Protein AF-G0QK82-F1 (afdb_monomer_lite)

InterPro domains:
  IPR009030 Growth factor receptor cysteine-rich domain superfamily [SSF57184] (149-282)

Sequence (285 aa):
MFIFKIYVQLYNQALACGIDYDYGSGGGFTQQCGLYNQCIIFISHKSQKPIFGYFFSFKYIIIDDWVIGTDFLSFMINGNISTCLFKNNASTNLCGQQKFNEEYQQADIEYITNNQELEIEITSNYQKTYDNYTRSFGITKLFIYAYECMPQCAGCTNGTSCSSCFKGYYLNIDECLHCILGCEECIDGVSCDLCKSGYFYYDSKCISSCPNGKYADSSARTCYDCNIKCITCSNATDCDTCFENRVHLLVNDYPQYSYDPKVFNQACTMCSTFSAGCVTCSTTE

pLDDT: mean 74.8, std 21.51, range [27.41, 97.56]

Foldseek 3Di:
DDKDKDKDFDDDPPPLADDDDDDDDDADWDFDCDDQRWTKTKHKFFDPAFFFWKKKKWKKKKDFPDDFPPKWKFKDKPNHGQDTHTFDQAPDCSSPDPPDHMDIDMDIGITTDRGRIIMIMITIPDHDDPDNPGIDMDIGIMIMITQHEDPQANYANHNQFHPHGAFQWEDDRRDTHGADPQARDDNDNPFHPHGDQQWADDPRDTDNADAFQWEQDRVRSHTDGEDPQERDDNDNDFHQFGPDDPPVPDPDDADQWADDPVDRRDGTHGQDDDDPPDNHGDPVD

Organism: Ichthyophthirius multifiliis (NCBI:txid5932)

Radius of gyration: 36.94 Å; chains: 1; bounding box: 74×37×107 Å

Secondary structure (DSSP, 8-state):
--EEEEEE-------SSS-------SS--EEEE-TT--EEEEEEEE-SS-EEEEEEEEEEEEEESPPTTT-EEEEEETTEEEEEEEPP--S-BTT--TT--B--EEEEEEEE-S-SEEEEEEEE-PPP-S-TTSEEEEE--EEEEEEEPPTTEEEESSSS-EEEE-TTEEEETTEEEEPSTTEEE-SSSS--SEEPTT-EEETTEEESSPPTTEEEETTTTEEEEPPTTEEEESSSS-EEEE-S------TT---SEE--TT-TTSPPEE-----TT-S---TT-

Structure (mmCIF, N/CA/C/O backbone):
data_AF-G0QK82-F1
#
_entry.id   AF-G0QK82-F1
#
loop_
_atom_site.group_PDB
_atom_site.id
_atom_site.type_symbol
_atom_site.label_atom_id
_atom_site.label_alt_id
_atom_site.label_comp_id
_atom_site.label_asym_id
_atom_site.label_entity_id
_atom_site.label_seq_id
_atom_site.pdbx_PDB_ins_code
_atom_site.Cartn_x
_atom_site.Cartn_y
_atom_site.Cartn_z
_atom_site.occupancy
_atom_site.B_iso_or_equiv
_atom_site.auth_seq_id
_atom_site.auth_comp_id
_atom_site.auth_asym_id
_atom_site.auth_atom_id
_atom_site.pdbx_PDB_model_num
ATOM 1 N N . MET A 1 1 ? -8.183 8.537 -9.051 1.00 44.78 1 MET A N 1
ATOM 2 C CA . MET A 1 1 ? -6.798 8.154 -9.390 1.00 44.78 1 MET A CA 1
ATOM 3 C C . MET A 1 1 ? -5.869 9.276 -8.956 1.00 44.78 1 MET A C 1
ATOM 5 O O . MET A 1 1 ? -5.782 10.289 -9.640 1.00 44.78 1 MET A O 1
ATOM 9 N N . PHE A 1 2 ? -5.265 9.148 -7.774 1.00 48.69 2 PHE A N 1
ATOM 10 C CA . PHE A 1 2 ? -4.241 10.088 -7.324 1.00 48.69 2 PHE A CA 1
ATOM 11 C C . PHE A 1 2 ? -2.902 9.577 -7.844 1.00 48.69 2 PHE A C 1
ATOM 13 O O . PHE A 1 2 ? -2.488 8.470 -7.516 1.00 48.69 2 PHE A O 1
ATOM 20 N N . ILE A 1 3 ? -2.280 10.351 -8.727 1.00 54.16 3 ILE A N 1
ATOM 21 C CA . ILE A 1 3 ? -0.973 10.029 -9.285 1.00 54.16 3 ILE A CA 1
ATOM 22 C C . ILE A 1 3 ? 0.049 10.875 -8.531 1.00 54.16 3 ILE A C 1
ATOM 24 O O . ILE A 1 3 ? 0.059 12.100 -8.678 1.00 54.16 3 ILE A O 1
ATOM 28 N N . PHE A 1 4 ? 0.916 10.241 -7.744 1.00 47.66 4 PHE A N 1
ATOM 29 C CA . PHE A 1 4 ? 2.051 10.934 -7.141 1.00 47.66 4 PHE A CA 1
ATOM 30 C C . PHE A 1 4 ? 3.256 10.849 -8.079 1.00 47.66 4 PHE A C 1
ATOM 32 O O . PHE A 1 4 ? 3.651 9.757 -8.482 1.00 47.66 4 PHE A O 1
ATOM 39 N N . LYS A 1 5 ? 3.820 12.002 -8.455 1.00 51.75 5 LYS A N 1
ATOM 40 C CA . LYS A 1 5 ? 4.955 12.098 -9.380 1.00 51.75 5 LYS A CA 1
ATOM 41 C C . LYS A 1 5 ? 6.249 12.288 -8.598 1.00 51.75 5 LYS A C 1
ATOM 43 O O . LYS A 1 5 ? 6.451 13.331 -7.981 1.00 51.75 5 LYS A O 1
ATOM 48 N N . ILE A 1 6 ? 7.143 11.313 -8.682 1.00 58.75 6 ILE A N 1
ATOM 49 C CA . ILE A 1 6 ? 8.497 11.391 -8.139 1.00 58.75 6 ILE A CA 1
ATOM 50 C C . ILE A 1 6 ? 9.424 11.787 -9.282 1.00 58.75 6 ILE A C 1
ATOM 52 O O . ILE A 1 6 ? 9.414 11.186 -10.360 1.00 58.75 6 ILE A O 1
ATOM 56 N N . TYR A 1 7 ? 10.208 12.831 -9.043 1.00 47.38 7 TYR A N 1
ATOM 57 C CA . TYR A 1 7 ? 11.204 13.311 -9.983 1.00 47.38 7 TYR A CA 1
ATOM 58 C C . TYR A 1 7 ? 12.571 12.769 -9.587 1.00 47.38 7 TYR A C 1
ATOM 60 O O . TYR A 1 7 ? 13.091 13.134 -8.534 1.00 47.38 7 TYR A O 1
ATOM 68 N N . VAL A 1 8 ? 13.151 11.923 -10.437 1.00 54.31 8 VAL A N 1
ATOM 69 C CA . VAL A 1 8 ? 14.533 11.475 -10.285 1.00 54.31 8 VAL A CA 1
ATOM 70 C C . VAL A 1 8 ? 15.322 12.000 -11.471 1.00 54.31 8 VAL A C 1
ATOM 72 O O . VAL A 1 8 ? 15.158 11.557 -12.611 1.00 54.31 8 VAL A O 1
ATOM 75 N N . GLN A 1 9 ? 16.176 12.988 -11.220 1.00 45.78 9 GLN A N 1
ATOM 76 C CA . GLN A 1 9 ? 17.081 13.464 -12.250 1.00 45.78 9 GLN A CA 1
ATOM 77 C C . GLN A 1 9 ? 18.312 12.570 -12.290 1.00 45.78 9 GLN A C 1
ATOM 79 O O . GLN A 1 9 ? 19.208 12.687 -11.461 1.00 45.78 9 GLN A O 1
ATOM 84 N N . LEU A 1 10 ? 18.328 11.660 -13.259 1.00 49.06 10 LEU A N 1
ATOM 85 C CA . LEU A 1 10 ? 19.493 10.841 -13.542 1.00 49.06 10 LEU A CA 1
ATOM 86 C C . LEU A 1 10 ? 20.420 11.632 -14.463 1.00 49.06 10 LEU A C 1
ATOM 88 O O . LEU A 1 10 ? 20.015 12.081 -15.535 1.00 49.06 10 LEU A O 1
ATOM 92 N N . TYR A 1 11 ? 21.656 11.813 -14.015 1.00 43.09 11 TYR A N 1
ATOM 93 C CA . TYR A 1 11 ? 22.753 12.299 -14.834 1.00 43.09 11 TYR A CA 1
ATOM 94 C C . TYR A 1 11 ? 23.758 11.163 -14.930 1.00 43.09 11 TYR A C 1
ATOM 96 O O . TYR A 1 11 ? 24.591 10.984 -14.047 1.00 43.09 11 TYR A O 1
ATOM 104 N N . ASN A 1 12 ? 23.652 10.354 -15.981 1.00 41.28 12 ASN A N 1
ATOM 105 C CA . ASN A 1 12 ? 24.767 9.492 -16.335 1.00 41.28 12 ASN A CA 1
ATOM 106 C C . ASN A 1 12 ? 25.737 10.328 -17.176 1.00 41.28 12 ASN A C 1
ATOM 108 O O . ASN A 1 12 ? 25.311 10.942 -18.157 1.00 41.28 12 ASN A O 1
ATOM 112 N N . GLN A 1 13 ? 27.014 10.375 -16.792 1.00 36.88 13 GLN A N 1
ATOM 113 C CA . GLN A 1 13 ? 28.075 10.974 -17.599 1.00 36.88 13 GLN A CA 1
ATOM 114 C C . GLN A 1 13 ? 28.331 10.112 -18.846 1.00 36.88 13 GLN A C 1
ATOM 116 O O . GLN A 1 13 ? 29.344 9.433 -18.963 1.00 36.88 13 GLN A O 1
ATOM 121 N N . ALA A 1 14 ? 27.433 10.189 -19.823 1.00 37.00 14 ALA A N 1
ATOM 122 C CA . ALA A 1 14 ? 27.895 10.344 -21.187 1.00 37.00 14 ALA A CA 1
ATOM 123 C C . ALA A 1 14 ? 28.224 11.831 -21.329 1.00 37.00 14 ALA A C 1
ATOM 125 O O . ALA A 1 14 ? 27.350 12.673 -21.533 1.00 37.00 14 ALA A O 1
ATOM 126 N N . LEU A 1 15 ? 29.502 12.141 -21.145 1.00 43.41 15 LEU A N 1
ATOM 127 C CA . LEU A 1 15 ? 30.154 13.309 -21.709 1.00 43.41 15 LEU A CA 1
ATOM 128 C C . LEU A 1 15 ? 29.940 13.287 -23.224 1.00 43.41 15 LEU A C 1
ATOM 130 O O . LEU A 1 15 ? 30.805 12.857 -23.980 1.00 43.41 15 LEU A O 1
ATOM 134 N N . ALA A 1 16 ? 28.753 13.687 -23.672 1.00 38.16 16 ALA A N 1
ATOM 135 C CA . ALA A 1 16 ? 28.448 13.844 -25.079 1.00 38.16 16 ALA A CA 1
ATOM 136 C C . ALA A 1 16 ? 29.245 15.062 -25.572 1.00 38.16 16 ALA A C 1
ATOM 138 O O . ALA A 1 16 ? 28.783 16.197 -25.509 1.00 38.16 16 ALA A O 1
ATOM 139 N N . CYS A 1 17 ? 30.480 14.788 -25.998 1.00 37.91 17 CYS A N 1
ATOM 140 C CA . CYS A 1 17 ? 31.417 15.665 -26.707 1.00 37.91 17 CYS A CA 1
ATOM 141 C C . CYS A 1 17 ? 32.416 16.543 -25.912 1.00 37.91 17 CYS A C 1
ATOM 143 O O . CYS A 1 17 ? 33.153 17.285 -26.558 1.00 37.91 17 CYS A O 1
ATOM 145 N N . GLY A 1 18 ? 32.575 16.433 -24.586 1.00 28.73 18 GLY A N 1
ATOM 146 C CA . GLY A 1 18 ? 33.701 17.095 -23.888 1.00 28.73 18 GLY A CA 1
ATOM 147 C C . GLY A 1 18 ? 33.527 17.290 -22.380 1.00 28.73 18 GLY A C 1
ATOM 148 O O . GLY A 1 18 ? 32.418 17.543 -21.930 1.00 28.73 18 GLY A O 1
ATOM 149 N N . ILE A 1 19 ? 34.636 17.124 -21.640 1.00 34.75 19 ILE A N 1
ATOM 150 C CA . ILE A 1 19 ? 34.818 17.093 -20.165 1.00 34.75 19 ILE A CA 1
ATOM 151 C C . ILE A 1 19 ? 34.110 18.256 -19.445 1.00 34.75 19 ILE A C 1
ATOM 153 O O . ILE A 1 19 ? 34.378 19.399 -19.801 1.00 34.75 19 ILE A O 1
ATOM 157 N N . ASP A 1 20 ? 33.323 17.988 -18.392 1.00 27.41 20 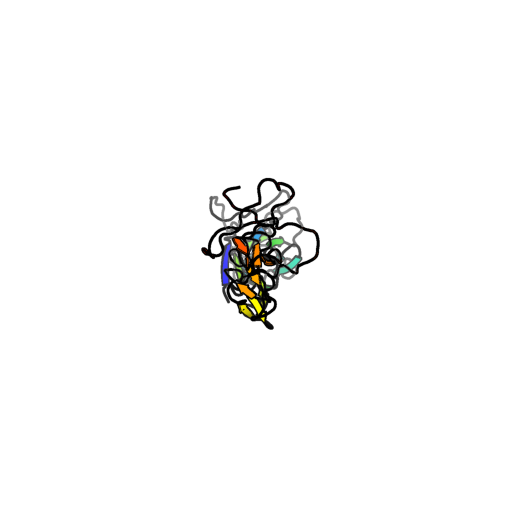ASP A N 1
ATOM 158 C CA . ASP A 1 20 ? 33.022 18.985 -17.354 1.00 27.41 20 ASP A CA 1
ATOM 159 C C . ASP A 1 20 ? 32.591 18.369 -16.002 1.00 27.41 20 ASP A C 1
ATOM 161 O O . ASP A 1 20 ? 31.984 17.295 -15.949 1.00 27.41 20 ASP A O 1
ATOM 165 N N . TYR A 1 21 ? 32.936 19.061 -14.911 1.00 36.72 21 TYR A N 1
ATOM 166 C CA . TYR A 1 21 ? 32.661 18.728 -13.503 1.00 36.72 21 TYR A CA 1
ATOM 167 C C . TYR A 1 21 ? 31.574 19.669 -12.949 1.00 36.72 21 TYR A C 1
ATOM 169 O O . TYR A 1 21 ? 31.766 20.865 -13.105 1.00 36.72 21 TYR A O 1
ATOM 177 N N . ASP A 1 22 ? 30.539 19.205 -12.217 1.00 32.50 22 ASP A N 1
ATOM 178 C CA . ASP A 1 22 ? 29.995 19.958 -11.053 1.00 32.50 22 ASP A CA 1
ATOM 179 C C . ASP A 1 22 ? 28.921 19.227 -10.194 1.00 32.50 22 ASP A C 1
ATOM 181 O O . ASP A 1 22 ? 28.409 18.169 -10.559 1.00 32.50 22 ASP A O 1
ATOM 185 N N . TYR A 1 23 ? 28.622 19.840 -9.036 1.00 39.16 23 TYR A N 1
ATOM 186 C CA . TYR A 1 23 ? 28.047 19.381 -7.761 1.00 39.16 23 TYR A CA 1
ATOM 187 C C . TYR A 1 23 ? 26.517 19.625 -7.538 1.00 39.16 23 TYR A C 1
ATOM 189 O O . TYR A 1 23 ? 25.982 20.664 -7.913 1.00 39.16 23 TYR A O 1
ATOM 197 N N . GLY A 1 24 ? 25.863 18.744 -6.742 1.00 31.14 24 GLY A N 1
ATOM 198 C CA . GLY A 1 24 ? 24.624 18.982 -5.937 1.00 31.14 24 GLY A CA 1
ATOM 199 C C . GLY A 1 24 ? 23.255 18.847 -6.655 1.00 31.14 24 GLY A C 1
ATOM 200 O O . GLY A 1 24 ? 23.195 18.948 -7.868 1.00 31.14 24 GLY A O 1
ATOM 201 N N . SER A 1 25 ? 22.070 18.646 -6.042 1.00 37.00 25 SER A N 1
ATOM 202 C CA . SER A 1 25 ? 21.584 18.424 -4.662 1.00 37.00 25 SER A CA 1
ATOM 203 C C . SER A 1 25 ? 20.137 17.862 -4.712 1.00 37.00 25 SER A C 1
ATOM 205 O O . SER A 1 25 ? 19.320 18.398 -5.456 1.00 37.00 25 SER A O 1
ATOM 207 N N . GLY A 1 26 ? 19.783 16.873 -3.873 1.00 29.44 26 GLY A N 1
ATOM 208 C CA . GLY A 1 26 ? 18.383 16.524 -3.538 1.00 29.44 26 GLY A CA 1
ATOM 209 C C . GLY A 1 26 ? 17.854 15.189 -4.091 1.00 29.44 26 GLY A C 1
ATOM 210 O O . GLY A 1 26 ? 17.307 15.140 -5.186 1.00 29.44 26 GLY A O 1
ATOM 211 N N . GLY A 1 27 ? 17.954 14.128 -3.280 1.00 27.67 27 GLY A N 1
ATOM 212 C CA . GLY A 1 27 ? 17.551 12.750 -3.602 1.00 27.67 27 GLY A CA 1
ATOM 213 C C . GLY A 1 27 ? 18.771 11.829 -3.662 1.00 27.67 27 GLY A C 1
ATOM 214 O O . GLY A 1 27 ? 19.686 12.070 -4.443 1.00 27.67 27 GLY A O 1
ATOM 215 N N . GLY A 1 28 ? 18.833 10.820 -2.789 1.00 34.28 28 GLY A N 1
ATOM 216 C CA . GLY A 1 28 ? 19.972 9.903 -2.726 1.00 34.28 28 GLY A CA 1
ATOM 217 C C . GLY A 1 28 ? 20.011 8.998 -3.955 1.00 34.28 28 GLY A C 1
ATOM 218 O O . GLY A 1 28 ? 19.176 8.112 -4.094 1.00 34.28 28 GLY A O 1
ATOM 219 N N . PHE A 1 29 ? 20.976 9.234 -4.834 1.00 38.38 29 PHE A N 1
ATOM 220 C CA . PHE A 1 29 ? 21.323 8.392 -5.973 1.00 38.38 29 PHE A CA 1
ATOM 221 C C . PHE A 1 29 ? 22.776 7.960 -5.790 1.00 38.38 29 PHE A C 1
ATOM 223 O O . PHE A 1 29 ? 23.631 8.797 -5.493 1.00 38.38 29 PHE A O 1
ATOM 230 N N . THR A 1 30 ? 23.060 6.672 -5.978 1.00 38.34 30 THR A N 1
ATOM 231 C CA . THR A 1 30 ? 24.435 6.168 -5.974 1.00 38.34 30 THR A CA 1
ATOM 232 C C . THR A 1 30 ? 24.742 5.613 -7.353 1.00 38.34 30 THR A C 1
ATOM 234 O O . THR A 1 30 ? 24.275 4.538 -7.719 1.00 38.34 30 THR A O 1
ATOM 237 N N . GLN A 1 31 ? 25.554 6.341 -8.114 1.00 45.88 31 GLN A N 1
ATOM 238 C CA . GLN A 1 31 ? 26.240 5.768 -9.262 1.00 45.88 31 GLN A CA 1
ATOM 239 C C . GLN A 1 31 ? 27.445 4.990 -8.743 1.00 45.88 31 GLN A C 1
ATOM 241 O O . GLN A 1 31 ? 28.394 5.583 -8.230 1.00 45.88 31 GLN A O 1
ATOM 246 N N . GLN A 1 32 ? 27.434 3.669 -8.880 1.00 45.34 32 GLN A N 1
ATOM 247 C CA . GLN A 1 32 ? 28.643 2.874 -8.690 1.00 45.34 32 GLN A CA 1
ATOM 248 C C . GLN A 1 32 ? 29.188 2.486 -10.060 1.00 45.34 32 GLN A C 1
ATOM 250 O O . GLN A 1 32 ? 28.909 1.414 -10.582 1.00 45.34 32 GLN A O 1
ATOM 255 N N . CYS A 1 33 ? 29.989 3.372 -10.649 1.00 48.19 33 CYS A N 1
ATOM 256 C CA . CYS A 1 33 ? 30.916 2.983 -11.709 1.00 48.19 33 CYS A CA 1
ATOM 257 C C . CYS A 1 33 ? 32.144 2.364 -11.027 1.00 48.19 33 CYS A C 1
ATOM 259 O O . CYS A 1 33 ? 33.118 3.052 -10.731 1.00 48.19 33 CYS A O 1
ATOM 261 N N . GLY A 1 34 ? 32.044 1.085 -10.660 1.00 40.03 34 GLY A N 1
ATOM 262 C CA . GLY A 1 34 ? 33.079 0.391 -9.894 1.00 40.03 34 GLY A CA 1
ATOM 263 C C . GLY A 1 34 ? 34.352 0.088 -10.695 1.00 40.03 34 GLY A C 1
ATOM 264 O O . GLY A 1 34 ? 34.400 0.221 -11.924 1.00 40.03 34 GLY A O 1
ATOM 265 N N . LEU A 1 35 ? 35.378 -0.411 -9.989 1.00 39.62 35 LEU A N 1
ATOM 266 C CA . LEU A 1 35 ? 36.451 -1.200 -10.605 1.00 39.62 35 LEU A CA 1
ATOM 267 C C . LEU A 1 35 ? 35.765 -2.249 -11.498 1.00 39.62 35 LEU A C 1
ATOM 269 O O . LEU A 1 35 ? 34.839 -2.898 -11.035 1.00 39.62 35 LEU A O 1
ATOM 273 N N . TYR A 1 36 ? 36.162 -2.346 -12.771 1.00 46.53 36 TYR A N 1
ATOM 274 C CA . TYR A 1 36 ? 35.509 -3.116 -13.854 1.00 46.53 36 TYR A CA 1
ATOM 275 C C . TYR A 1 36 ? 34.489 -2.376 -14.765 1.00 46.53 36 TYR A C 1
ATOM 277 O O . TYR A 1 36 ? 34.022 -2.990 -15.715 1.00 46.53 36 TYR A O 1
ATOM 285 N N . ASN A 1 37 ? 34.263 -1.061 -14.627 1.00 49.81 37 ASN A N 1
ATOM 286 C CA . ASN A 1 37 ? 33.463 -0.187 -15.533 1.00 49.81 37 ASN A CA 1
ATOM 287 C C . ASN A 1 37 ? 32.040 -0.678 -15.882 1.00 49.81 37 ASN A C 1
ATOM 289 O O . ASN A 1 37 ? 31.522 -0.345 -16.948 1.00 49.81 37 ASN A O 1
ATOM 293 N N . GLN A 1 38 ? 31.389 -1.450 -15.017 1.00 57.00 38 GLN A N 1
ATOM 294 C CA . GLN A 1 38 ? 29.950 -1.671 -15.149 1.00 57.00 38 GLN A CA 1
ATOM 295 C C . GLN A 1 38 ? 29.235 -0.483 -14.505 1.00 57.00 38 GLN A C 1
ATOM 297 O O . GLN A 1 38 ? 29.423 -0.212 -13.321 1.00 57.00 38 GLN A O 1
ATOM 302 N N . CYS A 1 39 ? 28.483 0.273 -15.306 1.00 62.34 39 CYS A N 1
ATOM 303 C CA . CYS A 1 39 ? 27.658 1.363 -14.804 1.00 62.34 39 CYS A CA 1
ATOM 304 C C . CYS A 1 39 ? 26.313 0.782 -14.368 1.00 62.34 39 CYS A C 1
ATOM 306 O O . CYS A 1 39 ? 25.546 0.306 -15.206 1.00 62.34 39 CYS A O 1
ATOM 308 N N . ILE A 1 40 ? 26.057 0.807 -13.062 1.00 71.62 40 ILE A N 1
ATOM 309 C CA . ILE A 1 40 ? 24.791 0.383 -12.467 1.00 71.62 40 ILE A CA 1
ATOM 310 C C . ILE A 1 40 ? 24.079 1.631 -11.950 1.00 71.62 40 ILE A C 1
ATOM 312 O O . ILE A 1 40 ? 24.656 2.421 -11.197 1.00 71.62 40 ILE A O 1
ATOM 316 N N . ILE A 1 41 ? 22.827 1.814 -12.366 1.00 76.94 41 ILE A N 1
ATOM 317 C CA . ILE A 1 41 ? 21.935 2.841 -11.822 1.00 76.94 41 ILE A CA 1
ATOM 318 C C . ILE A 1 41 ? 21.022 2.145 -10.82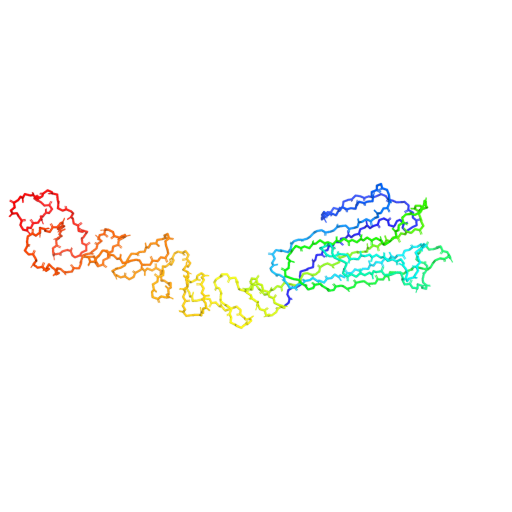3 1.00 76.94 41 ILE A C 1
ATOM 320 O O . ILE A 1 41 ? 20.213 1.317 -11.229 1.00 76.94 41 ILE A O 1
ATOM 324 N N . PHE A 1 42 ? 21.139 2.497 -9.544 1.00 80.50 42 PHE A N 1
ATOM 325 C CA . PHE A 1 42 ? 20.290 1.964 -8.481 1.00 80.50 42 PHE A CA 1
ATOM 326 C C . PHE A 1 42 ? 19.421 3.065 -7.870 1.00 80.50 42 PHE A C 1
ATOM 328 O O . PHE A 1 42 ? 19.905 4.165 -7.582 1.00 80.50 42 PHE A O 1
ATOM 335 N N . ILE A 1 43 ? 18.137 2.774 -7.673 1.00 84.44 43 ILE A N 1
ATOM 336 C CA . ILE A 1 43 ? 17.149 3.699 -7.109 1.00 84.44 43 ILE A CA 1
ATOM 337 C C . ILE A 1 43 ? 16.294 2.926 -6.116 1.00 84.44 43 ILE A C 1
ATOM 339 O O . ILE A 1 43 ? 15.728 1.900 -6.472 1.00 84.44 43 ILE A O 1
ATOM 343 N N . SER A 1 44 ? 16.143 3.445 -4.899 1.00 86.31 44 SER A N 1
ATOM 344 C CA . SER A 1 44 ? 15.210 2.902 -3.914 1.00 86.31 44 SER A CA 1
ATOM 345 C C . SER A 1 44 ? 14.137 3.924 -3.549 1.00 86.31 44 SER A C 1
ATOM 347 O O . SER A 1 44 ? 14.383 5.130 -3.457 1.00 86.31 44 SER A O 1
ATOM 349 N N . HIS A 1 45 ? 12.912 3.446 -3.366 1.00 85.88 45 HIS A N 1
ATOM 350 C CA . HIS A 1 45 ? 11.763 4.257 -3.002 1.00 85.88 45 HIS A CA 1
ATOM 351 C C . HIS A 1 45 ? 10.801 3.471 -2.108 1.00 85.88 45 HIS A C 1
ATOM 353 O O . HIS A 1 45 ? 10.624 2.267 -2.265 1.00 85.88 45 HIS A O 1
ATOM 359 N N . LYS A 1 46 ? 10.142 4.181 -1.186 1.00 88.88 46 LYS A N 1
ATOM 360 C CA . LYS A 1 46 ? 9.075 3.642 -0.345 1.00 88.88 46 LYS A CA 1
ATOM 361 C C . LYS A 1 46 ? 7.856 4.560 -0.367 1.00 88.88 46 LYS A C 1
ATOM 363 O O . LYS A 1 46 ? 7.932 5.700 0.104 1.00 88.88 46 LYS A O 1
ATOM 368 N N . SER A 1 47 ? 6.737 4.058 -0.883 1.00 89.75 47 SER A N 1
ATOM 369 C CA . SER A 1 47 ? 5.464 4.781 -0.871 1.00 89.75 47 SER A CA 1
ATOM 370 C C . SER A 1 47 ? 4.931 4.909 0.558 1.00 89.75 47 SER A C 1
ATOM 372 O O . SER A 1 47 ? 4.982 3.962 1.338 1.00 89.75 47 SER A O 1
ATOM 374 N N . GLN A 1 48 ? 4.388 6.080 0.900 1.00 89.31 48 GLN A N 1
ATOM 375 C CA . GLN A 1 48 ? 3.779 6.336 2.214 1.00 89.31 48 GLN A CA 1
ATOM 376 C C . GLN A 1 48 ? 2.326 5.860 2.299 1.00 89.31 48 GLN A C 1
ATOM 378 O O . GLN A 1 48 ? 1.798 5.664 3.391 1.00 89.31 48 GLN A O 1
ATOM 383 N N . LYS A 1 49 ? 1.669 5.683 1.152 1.00 91.00 49 LYS A N 1
ATOM 384 C CA . LYS A 1 49 ? 0.275 5.243 1.058 1.00 91.00 49 LYS A CA 1
ATOM 385 C C . LYS A 1 49 ? 0.181 3.889 0.362 1.00 91.00 49 LYS A C 1
ATOM 387 O O . LYS A 1 49 ? 1.093 3.563 -0.408 1.00 91.00 49 LYS A O 1
ATOM 392 N N . PRO A 1 50 ? -0.894 3.119 0.599 1.00 94.81 50 PRO A N 1
ATOM 393 C CA . PRO A 1 50 ? -1.164 1.914 -0.168 1.00 94.81 50 PRO A CA 1
ATOM 394 C C . PRO A 1 50 ? -1.230 2.226 -1.663 1.00 94.81 50 PRO A C 1
ATOM 396 O O . PRO A 1 50 ? -1.786 3.248 -2.076 1.00 94.81 50 PRO A O 1
ATOM 399 N N . ILE A 1 51 ? -0.637 1.348 -2.461 1.00 95.69 51 ILE A N 1
ATOM 400 C CA . ILE A 1 51 ? -0.571 1.455 -3.917 1.00 95.69 51 ILE A CA 1
ATOM 401 C C . ILE A 1 51 ? -1.010 0.139 -4.553 1.00 95.69 51 ILE A C 1
ATOM 403 O O . ILE A 1 51 ? -1.014 -0.890 -3.882 1.00 95.69 51 ILE A O 1
ATOM 407 N N . PHE A 1 52 ? -1.336 0.186 -5.841 1.00 96.19 52 PHE A N 1
ATOM 408 C CA . PHE A 1 52 ? -1.603 -0.996 -6.670 1.00 96.19 52 PHE A CA 1
ATOM 409 C C . PHE A 1 52 ? -0.687 -1.087 -7.899 1.00 96.19 52 PHE A C 1
ATOM 411 O O . PHE A 1 52 ? -0.811 -1.998 -8.717 1.00 96.19 52 PHE A O 1
ATOM 418 N N . GLY A 1 53 ? 0.258 -0.158 -8.041 1.00 95.62 53 GLY A N 1
ATOM 419 C CA . GLY A 1 53 ? 1.291 -0.249 -9.059 1.00 95.62 53 GLY A CA 1
ATOM 420 C C . GLY A 1 53 ? 2.144 1.002 -9.187 1.00 95.62 53 GLY A C 1
ATOM 421 O O . GLY A 1 53 ? 1.953 2.003 -8.490 1.00 95.62 53 GLY A O 1
ATOM 422 N N . TYR A 1 54 ? 3.082 0.924 -10.121 1.00 94.94 54 TYR A N 1
ATOM 423 C CA . TYR A 1 54 ? 3.947 2.009 -10.543 1.00 94.94 54 TYR A CA 1
ATOM 424 C C . TYR A 1 54 ? 3.942 2.136 -12.062 1.00 94.94 54 TYR A C 1
ATOM 426 O O . TYR A 1 54 ? 3.829 1.148 -12.786 1.00 94.94 54 TYR A O 1
ATOM 434 N N . PHE A 1 55 ? 4.148 3.359 -12.532 1.00 94.31 55 PHE A N 1
ATOM 435 C CA . PHE A 1 55 ? 4.433 3.649 -13.926 1.00 94.31 55 PHE A CA 1
ATOM 436 C C . PHE A 1 55 ? 5.713 4.463 -14.046 1.00 94.31 55 PHE A C 1
ATOM 438 O O . PHE A 1 55 ? 5.897 5.476 -13.371 1.00 94.31 55 PHE A O 1
ATOM 445 N N . PHE A 1 56 ? 6.607 4.002 -14.906 1.00 93.19 56 PHE A N 1
ATOM 446 C CA . PHE A 1 56 ? 7.903 4.607 -15.162 1.00 93.19 56 PHE A CA 1
ATOM 447 C C . PHE A 1 56 ? 7.882 5.230 -16.543 1.00 93.19 56 PHE A C 1
ATOM 449 O O . PHE A 1 56 ? 7.475 4.573 -17.493 1.00 93.19 56 PHE A O 1
ATOM 456 N N . SER A 1 57 ? 8.346 6.470 -16.657 1.00 92.00 57 SER A N 1
ATOM 457 C CA . SER A 1 57 ? 8.465 7.152 -17.943 1.00 92.00 57 SER A CA 1
ATOM 458 C C . SER A 1 57 ? 9.768 7.932 -18.001 1.00 92.00 57 SER A C 1
ATOM 460 O O . SER A 1 57 ? 10.048 8.761 -17.129 1.00 92.00 57 SER A O 1
ATOM 462 N N . PHE A 1 58 ? 10.589 7.653 -19.008 1.00 88.94 58 PHE A N 1
ATOM 463 C CA . PHE A 1 58 ? 11.886 8.298 -19.189 1.00 88.94 58 PHE A CA 1
ATOM 464 C C . PHE A 1 58 ? 12.369 8.197 -20.627 1.00 88.94 58 PHE A C 1
ATOM 466 O O . PHE A 1 58 ? 11.992 7.289 -21.366 1.00 88.94 58 PHE A O 1
ATOM 473 N N . LYS A 1 59 ? 13.273 9.103 -21.008 1.00 86.56 59 LYS A N 1
ATOM 474 C CA . LYS A 1 59 ? 14.052 8.930 -22.235 1.00 86.56 59 LYS A CA 1
ATOM 475 C C . LYS A 1 59 ? 15.419 8.365 -21.918 1.00 86.56 59 LYS A C 1
ATOM 477 O O . LYS A 1 59 ? 16.062 8.823 -20.972 1.00 86.56 59 LYS A O 1
ATOM 482 N N . TYR A 1 60 ? 15.876 7.443 -22.744 1.00 86.00 60 TYR A N 1
ATOM 483 C CA . TYR A 1 60 ? 17.210 6.870 -22.690 1.00 86.00 60 TYR A CA 1
ATOM 484 C C . TYR A 1 60 ? 17.890 6.984 -24.053 1.00 86.00 60 TYR A C 1
ATOM 486 O O . TYR A 1 60 ? 17.245 7.213 -25.072 1.00 86.00 60 TYR A O 1
ATOM 494 N N . ILE A 1 61 ? 19.207 6.861 -24.071 1.00 78.62 61 ILE A N 1
ATOM 495 C CA . ILE A 1 61 ? 20.006 6.832 -25.287 1.00 78.62 61 ILE A CA 1
ATOM 496 C C . ILE A 1 61 ? 21.126 5.815 -25.104 1.00 78.62 61 ILE A C 1
ATOM 498 O O . ILE A 1 61 ? 21.724 5.722 -24.033 1.00 78.62 61 ILE A O 1
ATOM 502 N N . ILE 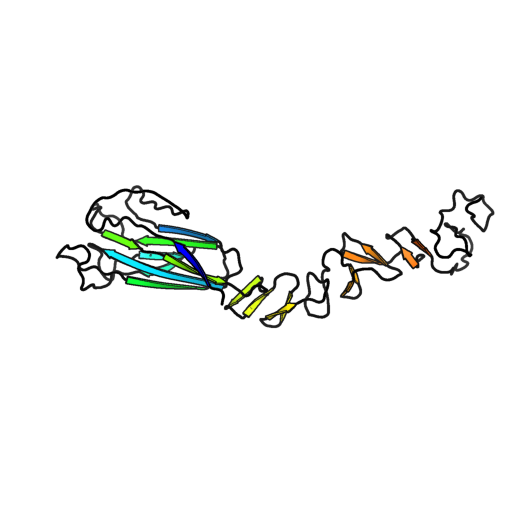A 1 62 ? 21.389 5.045 -26.151 1.00 80.06 62 ILE A N 1
ATOM 503 C CA . ILE A 1 62 ? 22.484 4.082 -26.217 1.00 80.06 62 ILE A CA 1
ATOM 504 C C . ILE A 1 62 ? 23.352 4.506 -27.401 1.00 80.06 62 ILE A C 1
ATOM 506 O O . ILE A 1 62 ? 22.864 4.537 -28.533 1.00 80.06 62 ILE A O 1
ATOM 510 N N . ILE A 1 63 ? 24.601 4.878 -27.133 1.00 72.62 63 ILE A N 1
ATOM 511 C CA . ILE A 1 63 ? 25.503 5.521 -28.101 1.00 72.62 63 ILE A CA 1
ATOM 512 C C . ILE A 1 63 ? 26.764 4.689 -28.329 1.00 72.62 63 ILE A C 1
ATOM 514 O O . ILE A 1 63 ? 27.035 3.755 -27.577 1.00 72.62 63 ILE A O 1
ATOM 518 N N . ASP A 1 64 ? 27.531 5.035 -29.361 1.00 71.38 64 ASP A N 1
ATOM 519 C CA . ASP A 1 64 ? 28.774 4.362 -29.755 1.00 71.38 64 ASP A CA 1
ATOM 520 C C . ASP A 1 64 ? 28.539 2.924 -30.289 1.00 71.38 64 ASP A C 1
ATOM 522 O O . ASP A 1 64 ? 27.524 2.644 -30.936 1.00 71.38 64 ASP A O 1
ATOM 526 N N . ASP A 1 65 ? 29.463 1.991 -30.047 1.00 73.88 65 ASP A N 1
ATOM 527 C CA . ASP A 1 65 ? 29.596 0.690 -30.722 1.00 73.88 65 ASP A CA 1
ATOM 528 C C . ASP A 1 65 ? 28.723 -0.436 -30.127 1.00 73.88 65 ASP A C 1
ATOM 530 O O . ASP A 1 65 ? 29.129 -1.599 -30.045 1.00 73.88 65 ASP A O 1
ATOM 534 N N . TRP A 1 66 ? 27.516 -0.100 -29.664 1.00 77.56 66 TRP A N 1
ATOM 535 C CA . TRP A 1 66 ? 26.513 -1.096 -29.262 1.00 77.56 66 TRP A CA 1
ATOM 536 C C . TRP A 1 66 ? 25.907 -1.768 -30.495 1.00 77.56 66 TRP A C 1
ATOM 538 O O . TRP A 1 66 ? 25.451 -1.091 -31.425 1.00 77.56 66 TRP A O 1
ATOM 548 N N . VAL A 1 67 ? 25.857 -3.097 -30.469 1.00 79.75 67 VAL A N 1
ATOM 549 C CA . VAL A 1 67 ? 25.303 -3.931 -31.533 1.00 79.75 67 VAL A CA 1
ATOM 550 C C . VAL A 1 67 ? 23.778 -3.966 -31.409 1.00 79.75 67 VAL A C 1
ATOM 552 O O . VAL A 1 67 ? 23.208 -4.417 -30.412 1.00 79.75 67 VAL A O 1
ATOM 555 N N . ILE A 1 68 ? 23.108 -3.466 -32.448 1.00 80.12 68 ILE A N 1
ATOM 556 C CA . ILE A 1 68 ? 21.645 -3.401 -32.534 1.00 80.12 68 ILE A CA 1
ATOM 557 C C . ILE A 1 68 ? 21.057 -4.815 -32.451 1.00 80.12 68 ILE A C 1
ATOM 559 O O . ILE A 1 68 ? 21.492 -5.724 -33.155 1.00 80.12 68 ILE A O 1
ATOM 563 N N . GLY A 1 69 ? 20.043 -4.988 -31.602 1.00 77.50 69 GLY A N 1
ATOM 564 C CA . GLY A 1 69 ? 19.332 -6.258 -31.423 1.00 77.50 69 GLY A CA 1
ATOM 565 C C . GLY A 1 69 ? 20.031 -7.281 -30.523 1.00 77.50 69 GLY A C 1
ATOM 566 O O . GLY A 1 69 ? 19.414 -8.294 -30.202 1.00 77.50 69 GLY A O 1
ATOM 567 N N . THR A 1 70 ? 21.267 -7.031 -30.078 1.00 82.38 70 THR A N 1
ATOM 568 C CA . THR A 1 70 ? 21.976 -7.919 -29.137 1.00 82.38 70 THR A CA 1
ATOM 569 C C . THR A 1 70 ? 22.312 -7.231 -27.824 1.00 82.38 70 THR A C 1
ATOM 571 O O . THR A 1 70 ? 22.166 -7.841 -26.767 1.00 82.38 70 THR A O 1
ATOM 574 N N . ASP A 1 71 ? 22.742 -5.970 -27.869 1.00 82.81 71 ASP A N 1
ATOM 575 C CA . ASP A 1 71 ? 23.106 -5.218 -26.674 1.00 82.81 71 ASP A CA 1
ATOM 576 C C . ASP A 1 71 ? 21.895 -4.436 -26.143 1.00 82.81 71 ASP A C 1
ATOM 578 O O . ASP A 1 71 ? 21.157 -3.800 -26.906 1.00 82.81 71 ASP A O 1
ATOM 582 N N . PHE A 1 72 ? 21.683 -4.485 -24.828 1.00 86.62 72 PHE A N 1
ATOM 583 C CA . PHE A 1 72 ? 20.542 -3.868 -24.159 1.00 86.62 72 PHE A CA 1
ATOM 584 C C . PHE A 1 72 ? 20.854 -3.420 -22.729 1.00 86.62 72 PHE A C 1
ATOM 586 O O . PHE A 1 72 ? 21.782 -3.908 -22.077 1.00 86.62 72 PHE A O 1
ATOM 593 N N . LEU A 1 73 ? 20.034 -2.493 -22.234 1.00 87.81 73 LEU A N 1
ATOM 594 C CA . LEU A 1 73 ? 19.940 -2.175 -20.813 1.00 87.81 73 LEU A CA 1
ATOM 595 C C . LEU A 1 73 ? 18.801 -2.986 -20.194 1.00 87.81 73 LEU A C 1
ATOM 597 O O . LEU A 1 73 ? 17.663 -2.904 -20.647 1.00 87.81 73 LEU A O 1
ATOM 601 N N . SER A 1 74 ? 19.087 -3.751 -19.155 1.00 90.19 74 SER A N 1
ATOM 602 C CA . SER A 1 74 ? 18.091 -4.398 -18.311 1.00 90.19 74 SER A CA 1
ATOM 603 C C . SER A 1 74 ? 17.507 -3.359 -17.365 1.00 90.19 74 SER A C 1
ATOM 605 O O . SER A 1 74 ? 18.249 -2.777 -16.582 1.00 90.19 74 SER A O 1
ATOM 607 N N . PHE A 1 75 ? 16.195 -3.137 -17.407 1.00 92.88 75 PHE A N 1
ATOM 608 C CA . PHE A 1 75 ? 15.467 -2.404 -16.375 1.00 92.88 75 PHE A CA 1
ATOM 609 C C . PHE A 1 75 ? 14.874 -3.420 -15.402 1.00 92.88 75 PHE A C 1
ATOM 611 O O . PHE A 1 75 ? 13.950 -4.165 -15.745 1.00 92.88 75 PHE A O 1
ATOM 618 N N . MET A 1 76 ? 15.435 -3.484 -14.203 1.00 93.12 76 MET A N 1
ATOM 619 C CA . MET A 1 76 ? 15.072 -4.455 -13.181 1.00 93.12 76 MET A CA 1
ATOM 620 C C . MET A 1 76 ? 14.285 -3.774 -12.070 1.00 93.12 76 MET A C 1
ATOM 622 O O . MET A 1 76 ? 14.600 -2.653 -11.679 1.00 93.12 76 MET A O 1
ATOM 626 N N . ILE A 1 77 ? 13.262 -4.461 -11.571 1.00 94.94 77 ILE A N 1
ATOM 627 C CA . ILE A 1 77 ? 12.431 -4.016 -10.457 1.00 94.94 77 ILE A CA 1
ATOM 628 C C . ILE A 1 77 ? 12.451 -5.110 -9.390 1.00 94.94 77 ILE A C 1
ATOM 630 O O . ILE A 1 77 ? 12.119 -6.262 -9.677 1.00 94.94 77 ILE A O 1
ATOM 634 N N . ASN A 1 78 ? 12.851 -4.763 -8.167 1.00 93.06 78 ASN A N 1
ATOM 635 C CA . ASN A 1 78 ? 12.955 -5.671 -7.020 1.00 93.06 78 ASN A CA 1
ATOM 636 C C . ASN A 1 78 ? 13.719 -6.967 -7.370 1.00 93.06 78 ASN A C 1
ATOM 638 O O . ASN A 1 78 ? 13.249 -8.074 -7.103 1.00 93.06 78 ASN A O 1
ATOM 642 N N . GLY A 1 79 ? 14.859 -6.828 -8.058 1.00 90.12 79 GLY A N 1
ATOM 643 C CA . GLY A 1 79 ? 15.728 -7.939 -8.470 1.00 90.12 79 GLY A CA 1
ATOM 644 C C . GLY A 1 79 ? 15.252 -8.760 -9.677 1.00 90.12 79 GLY A C 1
ATOM 645 O O . GLY A 1 79 ? 15.935 -9.704 -10.066 1.00 90.12 79 GLY A O 1
ATOM 646 N N . ASN A 1 80 ? 14.114 -8.422 -10.292 1.00 92.94 80 ASN A N 1
ATOM 647 C CA . ASN A 1 80 ? 13.580 -9.127 -11.460 1.00 92.94 80 ASN A CA 1
ATOM 648 C C . ASN A 1 80 ? 13.673 -8.256 -12.713 1.00 92.94 80 ASN A C 1
ATOM 650 O O . ASN A 1 80 ? 13.361 -7.067 -12.667 1.00 92.94 80 ASN A O 1
ATOM 654 N N . ILE A 1 81 ? 14.053 -8.841 -13.851 1.00 91.25 81 ILE A N 1
ATOM 655 C CA . ILE A 1 81 ? 14.058 -8.127 -15.135 1.00 91.25 81 ILE A CA 1
ATOM 656 C C . ILE A 1 81 ? 12.611 -7.810 -15.522 1.00 91.25 81 ILE A C 1
ATOM 658 O O . ILE A 1 81 ? 11.824 -8.718 -15.778 1.00 91.25 81 ILE A O 1
ATOM 662 N N . SER A 1 82 ? 12.276 -6.521 -15.571 1.00 93.75 82 SER A N 1
ATOM 663 C CA . SER A 1 82 ? 10.970 -6.042 -16.027 1.00 93.75 82 SER A CA 1
ATOM 664 C C . SER A 1 82 ? 10.958 -5.879 -17.546 1.00 93.75 82 SER A C 1
ATOM 666 O O . SER A 1 82 ? 10.059 -6.369 -18.225 1.00 93.75 82 SER A O 1
ATOM 668 N N . THR A 1 83 ? 11.994 -5.245 -18.105 1.00 94.31 83 THR A N 1
ATOM 669 C CA . THR A 1 83 ? 12.145 -5.096 -19.557 1.00 94.31 83 THR A CA 1
ATOM 670 C C . THR A 1 83 ? 13.604 -4.914 -19.969 1.00 94.31 83 THR A C 1
ATOM 672 O O . THR A 1 83 ? 14.453 -4.545 -19.155 1.00 94.31 83 THR A O 1
ATOM 675 N N . CYS A 1 84 ? 13.879 -5.140 -21.252 1.00 92.25 84 CYS A N 1
ATOM 676 C CA . CYS A 1 84 ? 15.163 -4.867 -21.884 1.00 92.25 84 CYS A CA 1
ATOM 677 C C . CYS A 1 84 ? 15.011 -3.709 -22.879 1.00 92.25 84 CYS A C 1
ATOM 679 O O . CYS A 1 84 ? 14.152 -3.739 -23.760 1.00 92.25 84 CYS A O 1
ATOM 681 N N . LEU A 1 85 ? 15.862 -2.695 -22.748 1.00 90.62 85 LEU A N 1
ATOM 682 C CA . LEU A 1 85 ? 15.888 -1.498 -23.581 1.00 90.62 85 LEU A CA 1
ATOM 683 C C . LEU A 1 85 ? 16.990 -1.638 -24.630 1.00 90.62 85 LEU A C 1
ATOM 685 O O . LEU A 1 85 ? 18.173 -1.700 -24.289 1.00 90.62 85 LEU A O 1
ATOM 689 N N . PHE A 1 86 ? 16.608 -1.695 -25.900 1.00 87.62 86 PHE A N 1
ATOM 690 C CA . PHE A 1 86 ? 17.532 -1.954 -27.002 1.00 87.62 86 PHE A CA 1
ATOM 691 C C . PHE A 1 86 ? 17.969 -0.668 -27.699 1.00 87.62 86 PHE A C 1
ATOM 693 O O . PHE A 1 86 ? 17.304 0.366 -27.651 1.00 87.62 86 PHE A O 1
ATOM 700 N N . LYS A 1 87 ? 19.107 -0.726 -28.392 1.00 82.69 87 LYS A N 1
ATOM 701 C CA . LYS A 1 87 ? 19.494 0.335 -29.324 1.00 82.69 87 LYS A CA 1
ATOM 702 C C . LYS A 1 87 ? 18.643 0.240 -30.593 1.00 82.69 87 LYS A C 1
ATOM 704 O O . LYS A 1 87 ? 18.622 -0.809 -31.233 1.00 82.69 87 LYS A O 1
ATOM 709 N N . ASN A 1 88 ? 17.994 1.338 -30.975 1.00 80.56 88 ASN A N 1
ATOM 710 C CA . ASN A 1 88 ? 17.279 1.440 -32.246 1.00 80.56 88 ASN A CA 1
ATOM 711 C C . ASN A 1 88 ? 18.207 1.832 -33.401 1.00 80.56 88 ASN A C 1
ATOM 713 O O . ASN A 1 88 ? 19.278 2.410 -33.206 1.00 80.56 88 ASN A O 1
ATOM 717 N N . ASN A 1 89 ? 17.760 1.540 -34.624 1.00 75.25 89 ASN A N 1
ATOM 718 C CA . ASN A 1 89 ? 18.415 2.019 -35.834 1.00 75.25 89 ASN A CA 1
ATOM 719 C C . ASN A 1 89 ? 18.105 3.512 -36.012 1.00 75.25 89 ASN A C 1
ATOM 721 O O . ASN A 1 89 ? 17.001 3.871 -36.419 1.00 75.25 89 ASN A O 1
ATOM 725 N N . ALA A 1 90 ? 19.049 4.371 -35.645 1.00 73.00 90 ALA A N 1
ATOM 726 C CA . ALA A 1 90 ? 18.873 5.815 -35.710 1.00 73.00 90 ALA A CA 1
ATOM 727 C C . ALA A 1 90 ? 19.233 6.365 -37.099 1.00 73.00 90 ALA A C 1
ATOM 729 O O . ALA A 1 90 ? 20.085 5.826 -37.810 1.00 73.00 90 ALA A O 1
ATOM 730 N N . SER A 1 91 ? 18.605 7.478 -37.476 1.00 68.94 91 SER A N 1
ATOM 731 C CA . SER A 1 91 ? 18.940 8.260 -38.679 1.00 68.94 91 SER A CA 1
ATOM 732 C C . SER A 1 91 ? 19.652 9.578 -38.362 1.00 68.94 91 SER A C 1
ATOM 734 O O . SER A 1 91 ? 20.077 10.284 -39.273 1.00 68.94 91 SER A O 1
ATOM 736 N N . THR A 1 92 ? 19.750 9.933 -37.082 1.00 65.06 92 THR A N 1
ATOM 737 C CA . THR A 1 92 ? 20.371 11.167 -36.591 1.00 65.06 92 THR A CA 1
ATOM 738 C C . THR A 1 92 ? 21.733 10.876 -35.992 1.00 65.06 92 THR A C 1
ATOM 740 O O . THR A 1 92 ? 21.934 9.820 -35.411 1.00 65.06 92 THR A O 1
ATOM 743 N N . ASN A 1 93 ? 22.666 11.812 -36.111 1.00 66.81 93 ASN A N 1
ATOM 744 C CA . ASN A 1 93 ? 24.006 11.704 -35.544 1.00 66.81 93 ASN A CA 1
ATOM 745 C C . ASN A 1 93 ? 24.155 12.773 -34.461 1.00 66.81 93 ASN A C 1
ATOM 747 O O . ASN A 1 93 ? 24.581 13.896 -34.738 1.00 66.81 93 ASN A O 1
ATOM 751 N N . LEU A 1 94 ? 23.678 12.462 -33.254 1.00 65.62 94 LEU A N 1
ATOM 752 C CA . LEU A 1 94 ? 23.627 13.429 -32.153 1.00 65.62 94 LEU A CA 1
ATOM 753 C C . LEU A 1 94 ? 25.027 13.741 -31.612 1.00 65.62 94 LEU A C 1
ATOM 755 O O . LEU A 1 94 ? 25.256 14.853 -31.142 1.00 65.62 94 LEU A O 1
ATOM 759 N N . CYS A 1 95 ? 25.962 12.790 -31.703 1.00 60.28 95 CYS A N 1
ATOM 760 C CA . CYS A 1 95 ? 27.314 12.919 -31.155 1.00 60.28 95 CYS A CA 1
ATOM 761 C C . CYS A 1 95 ? 28.372 13.368 -32.187 1.00 60.28 95 CYS A C 1
ATOM 763 O O . CYS A 1 95 ? 29.558 13.448 -31.868 1.00 60.28 95 CYS A O 1
ATOM 765 N N . GLY A 1 96 ? 27.965 13.682 -33.422 1.00 52.91 96 GLY A N 1
ATOM 766 C CA . GLY A 1 96 ? 28.813 14.237 -34.485 1.00 52.91 96 GLY A CA 1
ATOM 767 C C . GLY A 1 96 ? 29.847 13.276 -35.091 1.00 52.91 96 GLY A C 1
ATOM 768 O O . GLY A 1 96 ? 30.599 13.675 -35.985 1.00 52.91 96 GLY A O 1
ATOM 769 N N . GLN A 1 97 ? 29.911 12.017 -34.647 1.00 58.16 97 GLN A N 1
ATOM 770 C CA . GLN A 1 97 ? 30.806 11.013 -35.221 1.00 58.16 97 GLN A CA 1
ATOM 771 C C . GLN A 1 97 ? 30.160 10.369 -36.443 1.00 58.16 97 GLN A C 1
ATOM 773 O O . GLN A 1 97 ? 29.305 9.507 -36.291 1.00 58.16 97 GLN A O 1
ATOM 778 N N . GLN A 1 98 ? 30.622 10.699 -37.656 1.00 57.09 98 GLN A N 1
ATOM 779 C CA . GLN A 1 98 ? 30.058 10.256 -38.953 1.00 57.09 98 GLN A CA 1
ATOM 780 C C . GLN A 1 98 ? 29.865 8.731 -39.152 1.00 57.09 98 GLN A C 1
ATOM 782 O O . GLN A 1 98 ? 29.364 8.307 -40.191 1.00 57.09 98 GLN A O 1
ATOM 787 N N . LYS A 1 99 ? 30.281 7.901 -38.192 1.00 63.50 99 LYS A N 1
ATOM 788 C CA . LYS A 1 99 ? 30.228 6.440 -38.228 1.00 63.50 99 LYS A CA 1
ATOM 789 C C . LYS A 1 99 ? 28.985 5.849 -37.552 1.00 63.50 99 LYS A C 1
ATOM 791 O O . LYS A 1 99 ? 28.586 4.746 -37.918 1.00 63.50 99 LYS A O 1
ATOM 796 N N . PHE A 1 100 ? 28.382 6.550 -36.595 1.00 64.44 100 PHE A N 1
ATOM 797 C CA . PHE A 1 100 ? 27.277 6.027 -35.799 1.00 64.44 100 PHE A CA 1
ATOM 798 C C . PHE A 1 100 ? 26.114 7.013 -35.795 1.00 64.44 100 PHE A C 1
ATOM 800 O O . PHE A 1 100 ? 26.307 8.225 -35.771 1.00 64.44 100 PHE A O 1
ATOM 807 N N . ASN A 1 101 ? 24.902 6.473 -35.882 1.00 68.62 101 ASN A N 1
ATOM 808 C CA . ASN A 1 101 ? 23.692 7.246 -35.676 1.00 68.62 101 ASN A CA 1
ATOM 809 C C . ASN A 1 101 ? 23.165 6.936 -34.273 1.00 68.62 101 ASN A C 1
ATOM 811 O O . ASN A 1 101 ? 23.117 5.770 -33.863 1.00 68.62 101 ASN A O 1
ATOM 815 N N . GLU A 1 102 ? 22.730 7.972 -33.566 1.00 73.12 102 GLU A N 1
ATOM 816 C CA . GLU A 1 102 ? 22.160 7.911 -32.230 1.00 73.12 102 GLU A CA 1
ATOM 817 C C . GLU A 1 102 ? 20.908 8.785 -32.125 1.00 73.12 102 GLU A C 1
ATOM 819 O O . GLU A 1 102 ? 20.842 9.895 -32.660 1.00 73.12 102 GLU A O 1
ATOM 824 N N . GLU A 1 103 ? 19.910 8.290 -31.397 1.00 78.56 103 GLU A N 1
ATOM 825 C CA . GLU A 1 103 ? 18.681 9.023 -31.105 1.00 78.56 103 GLU A CA 1
ATOM 826 C C . GLU A 1 103 ? 18.158 8.660 -29.712 1.00 78.56 103 GLU A C 1
ATOM 828 O O . GLU A 1 103 ? 18.306 7.523 -29.251 1.00 78.56 103 GLU A O 1
ATOM 833 N N . TYR A 1 104 ? 17.543 9.631 -29.035 1.00 82.62 104 TYR A N 1
ATOM 834 C CA . TYR A 1 104 ? 16.831 9.380 -27.787 1.00 82.62 104 TYR A CA 1
ATOM 835 C C . TYR A 1 104 ? 15.611 8.496 -28.030 1.00 82.62 104 TYR A C 1
ATOM 837 O O . TYR A 1 104 ? 14.816 8.728 -28.936 1.00 82.62 104 TYR A O 1
ATOM 845 N N . GLN A 1 105 ? 15.416 7.538 -27.140 1.00 87.75 105 GLN A N 1
ATOM 846 C CA . GLN A 1 105 ? 14.303 6.605 -27.140 1.00 87.75 105 GLN A CA 1
ATOM 847 C C . GLN A 1 105 ? 13.456 6.819 -25.887 1.00 87.75 105 GLN A C 1
ATOM 849 O O . GLN A 1 105 ? 13.984 7.177 -24.837 1.00 87.75 105 GLN A O 1
ATOM 854 N N . GLN A 1 106 ? 12.145 6.612 -25.991 1.00 91.50 106 GLN A N 1
ATOM 855 C CA . GLN A 1 106 ? 11.219 6.677 -24.860 1.00 91.50 106 GLN A CA 1
ATOM 856 C C . GLN A 1 106 ? 11.011 5.270 -24.289 1.00 91.50 106 GLN A C 1
ATOM 858 O O . GLN A 1 106 ? 10.835 4.316 -25.045 1.00 91.50 106 GLN A O 1
ATOM 863 N N . ALA A 1 107 ? 11.017 5.154 -22.964 1.00 92.75 107 ALA A N 1
ATOM 864 C CA . ALA A 1 107 ? 10.632 3.953 -22.240 1.00 92.75 107 ALA A CA 1
ATOM 865 C C . ALA A 1 107 ? 9.470 4.287 -21.305 1.00 92.75 107 ALA A C 1
ATOM 867 O O . ALA A 1 107 ? 9.585 5.186 -20.470 1.00 92.75 107 ALA A O 1
ATOM 868 N N . ASP A 1 108 ? 8.381 3.538 -21.456 1.00 94.75 108 ASP A N 1
ATOM 869 C CA . ASP A 1 108 ? 7.202 3.593 -20.602 1.00 94.75 108 ASP A CA 1
ATOM 870 C C . ASP A 1 108 ? 6.937 2.177 -20.075 1.00 94.75 108 ASP A C 1
ATOM 872 O O . ASP A 1 108 ? 6.803 1.236 -20.859 1.00 94.75 108 ASP A O 1
ATOM 876 N N . ILE A 1 109 ? 6.947 2.004 -18.754 1.00 95.25 109 ILE A N 1
ATOM 877 C CA . ILE A 1 109 ? 6.903 0.687 -18.104 1.00 95.25 109 ILE A CA 1
ATOM 878 C C . ILE A 1 109 ? 5.834 0.722 -17.020 1.00 95.25 109 ILE A C 1
ATOM 880 O O . ILE A 1 109 ? 5.882 1.568 -16.130 1.00 95.25 109 ILE A O 1
ATOM 884 N N . GLU A 1 110 ? 4.892 -0.213 -17.073 1.00 95.75 110 GLU A N 1
ATOM 885 C CA . GLU A 1 110 ? 3.893 -0.423 -16.027 1.00 95.75 110 GLU A CA 1
ATOM 886 C C . GLU A 1 110 ? 4.290 -1.620 -15.159 1.00 95.75 110 GLU A C 1
ATOM 888 O O . GLU A 1 110 ? 4.727 -2.656 -15.662 1.00 95.75 110 GLU A O 1
ATOM 893 N N . TYR A 1 111 ? 4.152 -1.475 -13.844 1.00 95.62 111 TYR A N 1
ATOM 894 C CA . TYR A 1 111 ? 4.470 -2.515 -12.876 1.00 95.62 111 TYR A CA 1
ATOM 895 C C . TYR A 1 111 ? 3.381 -2.596 -11.810 1.00 95.62 111 TYR A C 1
ATOM 897 O O . TYR A 1 111 ? 3.298 -1.751 -10.920 1.00 95.62 111 TYR A O 1
ATOM 905 N N . ILE A 1 112 ? 2.537 -3.621 -11.905 1.00 94.62 112 ILE A N 1
ATOM 906 C CA . ILE A 1 112 ? 1.438 -3.854 -10.965 1.00 94.62 112 ILE A CA 1
ATOM 907 C C . ILE A 1 112 ? 1.976 -4.551 -9.718 1.00 94.62 112 ILE A C 1
ATOM 909 O O . ILE A 1 112 ? 2.560 -5.631 -9.793 1.00 94.62 112 ILE A O 1
ATOM 913 N N . THR A 1 113 ? 1.783 -3.926 -8.561 1.00 94.81 113 THR A N 1
ATOM 914 C CA . THR A 1 113 ? 2.229 -4.451 -7.269 1.00 94.81 113 THR A CA 1
ATOM 915 C C . THR A 1 113 ? 1.503 -3.749 -6.130 1.00 94.81 113 THR A C 1
ATOM 917 O O . THR A 1 113 ? 1.176 -2.573 -6.234 1.00 94.81 113 THR A O 1
ATOM 920 N N . ASN A 1 114 ? 1.316 -4.450 -5.014 1.00 94.44 114 ASN A N 1
ATOM 921 C CA . ASN A 1 114 ? 0.874 -3.842 -3.756 1.00 94.44 114 ASN A CA 1
ATOM 922 C C . ASN A 1 114 ? 2.051 -3.560 -2.804 1.00 94.44 114 ASN A C 1
ATOM 924 O O . ASN A 1 114 ? 1.850 -3.059 -1.699 1.00 94.44 114 ASN A O 1
ATOM 928 N N . ASN A 1 115 ? 3.282 -3.905 -3.205 1.00 94.12 115 ASN A N 1
ATOM 929 C CA . ASN A 1 115 ? 4.469 -3.632 -2.408 1.00 94.12 115 ASN A CA 1
ATOM 930 C C . ASN A 1 115 ? 4.839 -2.149 -2.517 1.00 94.12 115 ASN A C 1
ATOM 932 O O . ASN A 1 115 ? 5.127 -1.654 -3.602 1.00 94.12 115 ASN A O 1
ATOM 936 N N . GLN A 1 116 ? 4.849 -1.461 -1.379 1.00 91.62 116 GLN A N 1
ATOM 937 C CA . GLN A 1 116 ? 5.210 -0.050 -1.289 1.00 91.62 116 GLN A CA 1
ATOM 938 C C . GLN A 1 116 ? 6.718 0.187 -1.414 1.00 91.62 116 GLN A C 1
ATOM 940 O O . GLN A 1 116 ? 7.124 1.332 -1.609 1.00 91.62 116 GLN A O 1
ATOM 945 N N . GLU A 1 117 ? 7.537 -0.854 -1.257 1.00 92.56 117 GLU A N 1
ATOM 946 C CA . GLU A 1 117 ? 8.983 -0.804 -1.445 1.00 92.56 117 GLU A CA 1
ATOM 947 C C . GLU A 1 117 ? 9.345 -1.142 -2.890 1.00 92.56 117 GLU A C 1
ATOM 949 O O . GLU A 1 117 ? 8.896 -2.136 -3.476 1.00 92.56 117 GLU A O 1
ATOM 954 N N . LEU A 1 118 ? 10.165 -0.269 -3.458 1.00 91.69 118 LEU A N 1
ATOM 955 C CA . LEU A 1 118 ? 10.559 -0.284 -4.847 1.00 91.69 118 LEU A CA 1
ATOM 956 C C . LEU A 1 118 ? 12.070 -0.105 -4.935 1.00 91.69 118 LEU A C 1
ATOM 958 O O . LEU A 1 118 ? 12.604 0.921 -4.518 1.00 91.69 118 LEU A O 1
ATOM 962 N N . GLU A 1 119 ? 12.731 -1.076 -5.540 1.00 91.44 119 GLU A N 1
ATOM 963 C CA . GLU A 1 119 ? 14.132 -1.018 -5.927 1.00 91.44 119 GLU A CA 1
ATOM 964 C C . GLU A 1 119 ? 14.219 -1.150 -7.443 1.00 91.44 119 GLU A C 1
ATOM 966 O O . GLU A 1 119 ? 13.683 -2.091 -8.026 1.00 91.44 119 GLU A O 1
ATOM 971 N N . ILE A 1 120 ? 14.868 -0.190 -8.090 1.00 90.62 120 ILE A N 1
ATOM 972 C CA . ILE A 1 120 ? 15.111 -0.187 -9.528 1.00 90.62 120 ILE A CA 1
ATOM 973 C C . ILE A 1 120 ? 16.604 -0.318 -9.734 1.00 90.62 120 ILE A C 1
ATOM 975 O O . ILE A 1 120 ? 17.386 0.443 -9.162 1.00 90.62 120 ILE A O 1
ATOM 979 N N . GLU A 1 121 ? 16.982 -1.238 -10.606 1.00 88.81 121 GLU A N 1
ATOM 980 C CA . GLU A 1 121 ? 18.358 -1.403 -11.033 1.00 88.81 121 GLU A CA 1
ATOM 981 C C . GLU A 1 121 ? 18.411 -1.413 -12.559 1.00 88.81 121 GLU A C 1
ATOM 983 O O . GLU A 1 121 ? 17.674 -2.150 -13.213 1.00 88.81 121 GLU A O 1
ATOM 988 N N . ILE A 1 122 ? 19.269 -0.572 -13.138 1.00 86.75 122 ILE A N 1
ATOM 989 C CA . ILE A 1 122 ? 19.493 -0.533 -14.582 1.00 86.75 122 ILE A CA 1
ATOM 990 C C . ILE A 1 122 ? 20.934 -0.921 -14.868 1.00 86.75 122 ILE A C 1
ATOM 992 O O . ILE A 1 122 ? 21.866 -0.243 -14.425 1.00 86.75 122 ILE A O 1
ATOM 996 N N . THR A 1 123 ? 21.099 -2.007 -15.618 1.00 83.62 123 THR A N 1
ATOM 997 C CA . THR A 1 123 ? 22.396 -2.610 -15.946 1.00 83.62 123 THR A CA 1
ATOM 998 C C . THR A 1 123 ? 22.501 -2.893 -17.433 1.00 83.62 123 THR A C 1
ATOM 1000 O O . THR A 1 123 ? 21.504 -3.135 -18.099 1.00 83.62 123 THR A O 1
ATOM 1003 N N . SER A 1 124 ? 23.709 -2.879 -17.989 1.00 82.00 124 SER A N 1
ATOM 1004 C CA . SER A 1 124 ? 23.944 -3.339 -19.361 1.00 82.00 124 SER A CA 1
ATOM 1005 C C . SER A 1 124 ? 24.209 -4.841 -19.400 1.00 82.00 124 SER A C 1
ATOM 1007 O O . SER A 1 124 ? 24.957 -5.344 -18.563 1.00 82.00 124 SER A O 1
ATOM 1009 N N . ASN A 1 125 ? 23.732 -5.540 -20.431 1.00 78.06 125 ASN A N 1
ATOM 1010 C CA . ASN A 1 125 ? 24.115 -6.936 -20.686 1.00 78.06 125 ASN A CA 1
ATOM 1011 C C . ASN A 1 125 ? 25.557 -7.105 -21.215 1.00 78.06 125 ASN A C 1
ATOM 1013 O O . ASN A 1 125 ? 26.026 -8.226 -21.409 1.00 78.06 125 ASN A O 1
ATOM 1017 N N . TYR A 1 126 ? 26.261 -5.999 -21.460 1.00 69.44 126 TYR A N 1
ATOM 1018 C CA . TYR A 1 126 ? 27.630 -5.995 -21.950 1.00 69.44 126 TYR A CA 1
ATOM 1019 C C . TYR A 1 126 ? 28.624 -6.528 -20.904 1.00 69.44 126 TYR A C 1
ATOM 1021 O O . TYR A 1 126 ? 28.700 -6.043 -19.772 1.00 69.44 126 TYR A O 1
ATOM 1029 N N . GLN A 1 127 ? 29.435 -7.505 -21.315 1.00 60.31 127 GLN A N 1
ATOM 1030 C CA . GLN A 1 127 ? 30.568 -8.024 -20.551 1.00 60.31 127 GLN A CA 1
ATOM 1031 C C . GLN A 1 127 ? 31.874 -7.448 -21.107 1.00 60.31 127 GLN A C 1
ATOM 1033 O O . GLN A 1 127 ? 32.093 -7.416 -22.315 1.00 60.31 127 GLN A O 1
ATOM 1038 N N . LYS A 1 128 ? 32.735 -6.959 -20.210 1.00 58.28 128 LYS A N 1
ATOM 1039 C CA . LYS A 1 128 ? 33.938 -6.189 -20.541 1.00 58.28 128 LYS A CA 1
ATOM 1040 C C . LYS A 1 128 ? 34.890 -6.948 -21.480 1.00 58.28 128 LYS A C 1
ATOM 1042 O O . LYS A 1 128 ? 35.394 -8.010 -21.126 1.00 58.28 128 LYS A O 1
ATOM 1047 N N . THR A 1 129 ? 35.256 -6.310 -22.589 1.00 51.88 129 THR A N 1
ATOM 1048 C CA . THR A 1 129 ? 36.556 -6.498 -23.260 1.00 51.88 129 THR A CA 1
ATOM 1049 C C . THR A 1 129 ? 37.371 -5.212 -23.094 1.00 51.88 129 THR A C 1
ATOM 1051 O O . THR A 1 129 ? 36.779 -4.157 -22.899 1.00 51.88 129 THR A O 1
ATOM 1054 N N . TYR A 1 130 ? 38.706 -5.303 -23.112 1.00 52.34 130 TYR A N 1
ATOM 1055 C CA . TYR A 1 130 ? 39.711 -4.306 -22.671 1.00 52.34 130 TYR A CA 1
ATOM 1056 C C . TYR A 1 130 ? 39.602 -2.843 -23.177 1.00 52.34 130 TYR A C 1
ATOM 1058 O O . TYR A 1 130 ? 40.432 -2.025 -22.780 1.00 52.34 130 TYR A O 1
ATOM 1066 N N . ASP A 1 131 ? 38.619 -2.493 -24.007 1.00 51.88 131 ASP A N 1
ATOM 1067 C CA . ASP A 1 131 ? 38.443 -1.152 -24.564 1.00 51.88 131 ASP A CA 1
ATOM 1068 C C . ASP A 1 131 ? 37.296 -0.411 -23.857 1.00 51.88 131 ASP A C 1
ATOM 1070 O O . ASP A 1 131 ? 36.117 -0.748 -23.967 1.00 51.88 131 ASP A O 1
ATOM 1074 N N . ASN A 1 132 ? 37.663 0.573 -23.043 1.00 51.44 132 ASN A N 1
ATOM 1075 C CA . ASN A 1 132 ? 36.831 1.110 -21.964 1.00 51.44 132 ASN A CA 1
ATOM 1076 C C . ASN A 1 132 ? 35.966 2.319 -22.370 1.00 51.44 132 ASN A C 1
ATOM 1078 O O . ASN A 1 132 ? 35.329 2.912 -21.501 1.00 51.44 132 ASN A O 1
ATOM 1082 N N . TYR A 1 133 ? 35.970 2.697 -23.652 1.00 53.31 133 TYR A N 1
ATOM 1083 C CA . TYR A 1 133 ? 35.423 3.972 -24.141 1.00 53.31 133 TYR A CA 1
ATOM 1084 C C . TYR A 1 133 ? 34.560 3.840 -25.403 1.00 53.31 133 TYR A C 1
ATOM 1086 O O . TYR A 1 133 ? 34.302 4.832 -26.074 1.00 53.31 133 TYR A O 1
ATOM 1094 N N . THR A 1 134 ? 34.142 2.627 -25.765 1.00 57.97 134 THR A N 1
ATOM 1095 C CA . THR A 1 134 ? 33.455 2.372 -27.043 1.00 57.97 134 THR A CA 1
ATOM 1096 C C . THR A 1 134 ? 31.952 2.171 -26.906 1.00 57.97 134 THR A C 1
ATOM 1098 O O . THR A 1 134 ? 31.295 1.926 -27.912 1.00 57.97 134 THR A O 1
ATOM 1101 N N . ARG A 1 135 ? 31.396 2.217 -25.688 1.00 65.25 135 ARG A N 1
ATOM 1102 C CA . ARG A 1 135 ? 29.989 1.903 -25.404 1.00 65.25 135 ARG A CA 1
ATOM 1103 C C . ARG A 1 135 ? 29.486 2.710 -24.217 1.00 65.25 135 ARG A C 1
ATOM 1105 O O . ARG A 1 135 ? 29.857 2.426 -23.080 1.00 65.25 135 ARG A O 1
ATOM 1112 N N . SER A 1 136 ? 28.583 3.650 -24.477 1.00 71.75 136 SER A N 1
ATOM 1113 C CA . SER A 1 136 ? 28.016 4.518 -23.439 1.00 71.75 136 SER A CA 1
ATOM 1114 C C . SER A 1 136 ? 26.487 4.514 -23.487 1.00 71.75 136 SER A C 1
ATOM 1116 O O . SER A 1 136 ? 25.883 4.284 -24.536 1.00 71.75 136 SER A O 1
ATOM 1118 N N . PHE A 1 137 ? 25.840 4.772 -22.350 1.00 76.75 137 PHE A N 1
ATOM 1119 C CA . PHE A 1 137 ? 24.395 4.973 -22.299 1.00 76.75 137 PHE A CA 1
ATOM 1120 C C . PHE A 1 137 ? 24.026 6.112 -21.354 1.00 76.75 137 PHE A C 1
ATOM 1122 O O . PHE A 1 137 ? 24.701 6.374 -20.359 1.00 76.75 137 PHE A O 1
ATOM 1129 N N . GLY A 1 138 ? 22.924 6.782 -21.668 1.00 74.56 138 GLY A N 1
ATOM 1130 C CA . GLY A 1 138 ? 22.377 7.872 -20.881 1.00 74.56 138 GLY A CA 1
ATOM 1131 C C . GLY A 1 138 ? 20.906 7.641 -20.597 1.00 74.56 138 GLY A C 1
ATOM 1132 O O . GLY A 1 138 ? 20.168 7.131 -21.436 1.00 74.56 138 GLY A O 1
ATOM 1133 N N . ILE A 1 139 ? 20.470 8.051 -19.414 1.00 78.06 139 ILE A N 1
ATOM 1134 C CA . ILE A 1 139 ? 19.058 8.148 -19.064 1.00 78.06 139 ILE A CA 1
ATOM 1135 C C . ILE A 1 139 ? 18.816 9.588 -18.648 1.00 78.06 139 ILE A C 1
ATOM 1137 O O . ILE A 1 139 ? 19.600 10.169 -17.904 1.00 78.06 139 ILE A O 1
ATOM 1141 N N . THR A 1 140 ? 17.757 10.175 -19.181 1.00 75.94 140 THR A N 1
ATOM 1142 C CA . THR A 1 140 ? 17.282 11.503 -18.793 1.00 75.94 140 THR A CA 1
ATOM 1143 C C . THR A 1 140 ? 16.235 11.369 -17.685 1.00 75.94 140 THR A C 1
ATOM 1145 O O . THR A 1 140 ? 15.812 10.261 -17.377 1.00 75.94 140 THR A O 1
ATOM 1148 N N . LYS A 1 141 ? 15.798 12.496 -17.109 1.00 74.81 141 LYS A N 1
ATOM 1149 C CA . LYS A 1 141 ? 14.682 12.646 -16.147 1.00 74.81 141 LYS A CA 1
ATOM 1150 C C . LYS A 1 141 ? 13.759 11.414 -16.058 1.00 74.81 141 LYS A C 1
ATOM 1152 O O . LYS A 1 141 ? 12.860 11.257 -16.884 1.00 74.81 141 LYS A O 1
ATOM 1157 N N . LEU A 1 142 ? 13.983 10.577 -15.045 1.00 83.19 142 LEU A N 1
ATOM 1158 C CA . LEU A 1 142 ? 13.135 9.433 -14.748 1.00 83.19 142 LEU A CA 1
ATOM 1159 C C . LEU A 1 142 ? 11.948 9.903 -13.919 1.00 83.19 142 LEU A C 1
ATOM 1161 O O . LEU A 1 142 ? 12.101 10.411 -12.805 1.00 83.19 142 LEU A O 1
ATOM 1165 N N . PHE A 1 143 ? 10.758 9.731 -14.479 1.00 84.88 143 PHE A N 1
ATOM 1166 C CA . PHE A 1 143 ? 9.513 9.960 -13.773 1.00 84.88 143 PHE A CA 1
ATOM 1167 C C . PHE A 1 143 ? 8.984 8.634 -13.249 1.00 84.88 143 PHE A C 1
ATOM 1169 O O . PHE A 1 143 ? 8.779 7.697 -14.019 1.00 84.88 143 PHE A O 1
ATOM 1176 N N . ILE A 1 144 ? 8.753 8.580 -11.940 1.00 88.50 144 ILE A N 1
ATOM 1177 C CA . ILE A 1 144 ? 8.106 7.447 -11.283 1.00 88.50 144 ILE A CA 1
ATOM 1178 C C . ILE A 1 144 ? 6.748 7.928 -10.796 1.00 88.50 144 ILE A C 1
ATOM 1180 O O . ILE A 1 144 ? 6.649 8.899 -10.043 1.00 88.50 144 ILE A O 1
ATOM 1184 N N . TYR A 1 145 ? 5.704 7.255 -11.245 1.00 89.12 145 TYR A N 1
ATOM 1185 C CA . TYR A 1 145 ? 4.328 7.532 -10.890 1.00 89.12 145 TYR A CA 1
ATOM 1186 C C . TYR A 1 145 ? 3.818 6.397 -10.014 1.00 89.12 145 TYR A C 1
ATOM 1188 O O . TYR A 1 145 ? 3.779 5.256 -10.460 1.00 89.12 145 TYR A O 1
ATOM 1196 N N . ALA A 1 146 ? 3.447 6.696 -8.772 1.00 92.19 146 ALA A N 1
ATOM 1197 C CA . ALA A 1 146 ? 2.814 5.717 -7.894 1.00 92.19 146 ALA A CA 1
ATOM 1198 C C . ALA A 1 146 ? 1.296 5.744 -8.102 1.00 92.19 146 ALA A C 1
ATOM 1200 O O . ALA A 1 146 ? 0.677 6.814 -8.065 1.00 92.19 146 ALA A O 1
ATOM 1201 N N . TYR A 1 147 ? 0.705 4.573 -8.318 1.00 93.88 147 TYR A N 1
ATOM 1202 C CA . TYR A 1 147 ? -0.737 4.400 -8.417 1.00 93.88 147 TYR A CA 1
ATOM 1203 C C . TYR A 1 147 ? -1.314 4.124 -7.030 1.00 93.88 147 TYR A C 1
ATOM 1205 O O . TYR A 1 147 ? -1.305 2.994 -6.550 1.00 93.88 147 TYR A O 1
ATOM 1213 N N . GLU A 1 148 ? -1.773 5.185 -6.367 1.00 94.19 148 GLU A N 1
ATOM 1214 C CA . GLU A 1 148 ? -2.287 5.125 -4.996 1.00 94.19 148 GLU A CA 1
ATOM 1215 C C . GLU A 1 148 ? -3.723 4.586 -4.935 1.00 94.19 148 GLU A C 1
ATOM 1217 O O . GLU A 1 148 ? -4.569 4.904 -5.781 1.00 94.19 148 GLU A O 1
ATOM 1222 N N . CYS A 1 149 ? -4.010 3.829 -3.877 1.00 95.38 149 CYS A N 1
ATOM 1223 C CA . CYS A 1 149 ? -5.365 3.433 -3.514 1.00 95.38 149 CYS A CA 1
ATOM 1224 C C . CYS A 1 149 ? -6.222 4.636 -3.083 1.00 95.38 149 CYS A C 1
ATOM 1226 O O . CYS A 1 149 ? -5.712 5.721 -2.782 1.00 95.38 149 CYS A O 1
ATOM 1228 N N . MET A 1 150 ? -7.545 4.447 -3.003 1.00 94.31 150 MET A N 1
ATOM 1229 C CA . MET A 1 150 ? -8.410 5.449 -2.373 1.00 94.31 150 MET A CA 1
ATOM 1230 C C . MET A 1 150 ? -8.056 5.627 -0.882 1.00 94.31 150 MET A C 1
ATOM 1232 O O . MET A 1 150 ? -7.614 4.667 -0.249 1.00 94.31 150 MET A O 1
ATOM 1236 N N . PRO A 1 151 ? -8.270 6.821 -0.292 1.00 93.50 151 PRO A N 1
ATOM 1237 C CA . PRO A 1 151 ? -7.816 7.139 1.068 1.00 93.50 151 PRO A CA 1
ATOM 1238 C C . PRO A 1 151 ? -8.322 6.202 2.171 1.00 93.50 151 PRO A C 1
ATOM 1240 O O . PRO A 1 151 ? -7.666 6.068 3.198 1.00 93.50 151 PRO A O 1
ATOM 1243 N N . GLN A 1 152 ? -9.485 5.583 1.978 1.00 94.62 152 GLN A N 1
ATOM 1244 C CA . GLN A 1 152 ? -10.101 4.653 2.921 1.00 94.62 152 GLN A CA 1
ATOM 1245 C C . GLN A 1 152 ? -9.625 3.196 2.761 1.00 94.62 152 GLN A C 1
ATOM 1247 O O . GLN A 1 152 ? -9.853 2.380 3.657 1.00 94.62 152 GLN A O 1
ATOM 1252 N N . CYS A 1 153 ? -8.954 2.859 1.653 1.00 96.38 153 CYS A N 1
ATOM 1253 C CA . CYS A 1 153 ? -8.464 1.507 1.414 1.00 96.38 153 CYS A CA 1
ATOM 1254 C C . CYS A 1 153 ? -7.101 1.291 2.089 1.00 96.38 153 CYS A C 1
ATOM 1256 O O . CYS A 1 153 ? -6.143 2.010 1.801 1.00 96.38 153 CYS A O 1
ATOM 1258 N N . ALA A 1 154 ? -6.977 0.230 2.887 1.00 96.06 154 ALA A N 1
ATOM 1259 C CA . ALA A 1 154 ? -5.678 -0.281 3.330 1.00 96.06 154 ALA A CA 1
ATOM 1260 C C . ALA A 1 154 ? -4.964 -1.087 2.226 1.00 96.06 154 ALA A C 1
ATOM 1262 O O . ALA A 1 154 ? -3.745 -1.235 2.255 1.00 96.06 154 ALA A O 1
ATOM 1263 N N . GLY A 1 155 ? -5.714 -1.564 1.232 1.00 95.81 155 GLY A N 1
ATOM 1264 C CA . GLY A 1 155 ? -5.222 -2.231 0.032 1.00 95.81 155 GLY A CA 1
ATOM 1265 C C . GLY A 1 155 ? -6.262 -2.144 -1.080 1.00 95.81 155 GLY A C 1
ATOM 1266 O O . GLY A 1 155 ? -7.455 -2.002 -0.809 1.00 95.81 155 GLY A O 1
ATOM 1267 N N . CYS A 1 156 ? -5.830 -2.194 -2.336 1.00 96.19 156 CYS A N 1
ATOM 1268 C CA . CYS A 1 156 ? -6.718 -2.067 -3.487 1.00 96.19 156 CYS A CA 1
ATOM 1269 C C . CYS A 1 156 ? -6.232 -2.907 -4.670 1.00 96.19 156 CYS A C 1
ATOM 1271 O O . CYS A 1 156 ? -5.084 -3.339 -4.711 1.00 96.19 156 CYS A O 1
ATOM 1273 N N . THR A 1 157 ? -7.123 -3.166 -5.625 1.00 93.81 157 THR A N 1
ATOM 1274 C CA . THR A 1 157 ? -6.770 -3.815 -6.902 1.00 93.81 157 THR A CA 1
ATOM 1275 C C . THR A 1 157 ? -6.603 -2.803 -8.031 1.00 93.81 157 THR A C 1
ATOM 1277 O O . THR A 1 157 ? -5.926 -3.076 -9.018 1.00 93.81 157 THR A O 1
ATOM 1280 N N . ASN A 1 158 ? -7.225 -1.633 -7.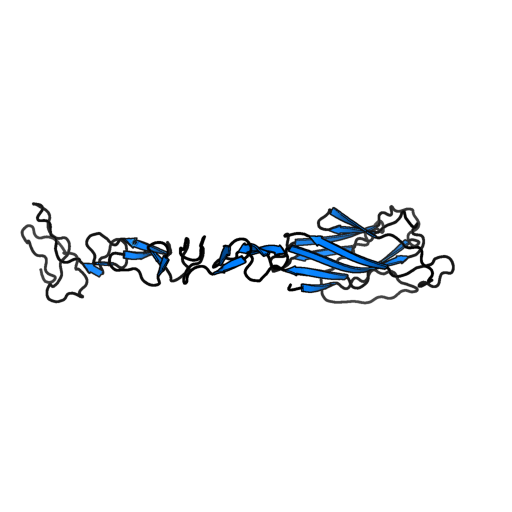889 1.00 93.81 158 ASN A N 1
ATOM 1281 C CA . ASN A 1 158 ? -7.137 -0.508 -8.806 1.00 93.81 158 ASN A CA 1
ATOM 1282 C C . ASN A 1 158 ? -7.463 0.800 -8.053 1.00 93.81 158 ASN A C 1
ATOM 1284 O O . ASN A 1 158 ? -7.693 0.805 -6.844 1.00 93.81 158 ASN A O 1
ATOM 1288 N N . GLY A 1 159 ? -7.528 1.922 -8.773 1.00 90.00 159 GLY A N 1
ATOM 1289 C CA . GLY A 1 159 ? -7.762 3.244 -8.181 1.00 90.00 159 GLY A CA 1
ATOM 1290 C C . GLY A 1 159 ? -9.178 3.509 -7.648 1.00 90.00 159 GLY A C 1
ATOM 1291 O O . GLY A 1 159 ? -9.428 4.628 -7.194 1.00 90.00 159 GLY A O 1
ATOM 1292 N N . THR A 1 160 ? -10.094 2.543 -7.742 1.00 92.56 160 THR A N 1
ATOM 1293 C CA . THR A 1 160 ? -11.502 2.643 -7.317 1.00 92.56 160 THR A CA 1
ATOM 1294 C C . THR A 1 160 ? -11.988 1.477 -6.453 1.00 92.56 160 THR A C 1
ATOM 1296 O O . THR A 1 160 ? -12.936 1.669 -5.707 1.00 92.56 160 THR A O 1
ATOM 1299 N N . SER A 1 161 ? -11.348 0.308 -6.521 1.00 95.56 161 SER A N 1
ATOM 1300 C CA . SER A 1 161 ? -11.781 -0.918 -5.839 1.00 95.56 161 SER A CA 1
ATOM 1301 C C . SER A 1 161 ? -10.817 -1.286 -4.710 1.00 95.56 161 SER A C 1
ATOM 1303 O O . SER A 1 161 ? -9.666 -1.669 -4.956 1.00 95.56 161 SER A O 1
ATOM 1305 N N . CYS A 1 162 ? -11.283 -1.194 -3.466 1.00 96.75 162 CYS A N 1
ATOM 1306 C CA . CYS A 1 162 ? -10.557 -1.635 -2.281 1.00 96.75 162 CYS A CA 1
ATOM 1307 C C . CYS A 1 162 ? -10.567 -3.171 -2.169 1.00 96.75 162 CYS A C 1
ATOM 1309 O O . CYS A 1 162 ? -11.560 -3.828 -2.460 1.00 96.75 162 CYS A O 1
ATOM 1311 N N . SER A 1 163 ? -9.464 -3.749 -1.698 1.00 96.38 163 SER A N 1
ATOM 1312 C CA . SER A 1 163 ? -9.367 -5.154 -1.275 1.00 96.38 163 SER A CA 1
ATOM 1313 C C . SER A 1 163 ? -9.326 -5.297 0.248 1.00 96.38 163 SER A C 1
ATOM 1315 O O . SER A 1 163 ? -9.610 -6.367 0.780 1.00 96.38 163 SER A O 1
ATOM 1317 N N . SER A 1 164 ? -8.981 -4.221 0.955 1.00 96.31 164 SER A N 1
ATOM 1318 C CA . SER A 1 164 ? -9.037 -4.122 2.410 1.00 96.31 164 SER A CA 1
ATOM 1319 C C . SER A 1 164 ? -9.184 -2.662 2.839 1.00 96.31 164 SER A C 1
ATOM 1321 O O . SER A 1 164 ? -8.849 -1.740 2.090 1.00 96.31 164 SER A O 1
ATOM 1323 N N . CYS A 1 165 ? -9.682 -2.444 4.054 1.00 97.06 165 CYS A N 1
ATOM 1324 C CA . CYS A 1 165 ? -10.038 -1.124 4.567 1.00 97.06 165 CYS A CA 1
ATOM 1325 C C . CYS A 1 165 ? -9.191 -0.736 5.775 1.00 97.06 165 CYS A C 1
ATOM 1327 O O . CYS A 1 165 ? -8.756 -1.593 6.544 1.00 97.06 165 CYS A O 1
ATOM 1329 N N . PHE A 1 166 ? -8.966 0.565 5.956 1.00 96.38 166 PHE A N 1
ATOM 1330 C CA . PHE A 1 166 ? -8.415 1.061 7.213 1.00 96.38 166 PHE A CA 1
ATOM 1331 C C . PHE A 1 166 ? -9.422 0.906 8.359 1.00 96.38 166 PHE A C 1
ATOM 1333 O O . PHE A 1 166 ? -10.630 0.819 8.138 1.00 96.38 166 PHE A O 1
ATOM 1340 N N . LYS A 1 167 ? -8.924 0.928 9.602 1.00 95.50 167 LYS A N 1
ATOM 1341 C CA . LYS A 1 167 ? -9.770 0.924 10.803 1.00 95.50 167 LYS A CA 1
ATOM 1342 C C . LYS A 1 167 ? -10.826 2.034 10.756 1.00 95.50 167 LYS A C 1
ATOM 1344 O O . LYS A 1 167 ? -10.567 3.140 10.279 1.00 95.50 167 LYS A O 1
ATOM 1349 N N . GLY A 1 168 ? -12.005 1.745 11.296 1.00 96.00 168 GLY A N 1
ATOM 1350 C CA . GLY A 1 168 ? -13.194 2.594 11.227 1.00 96.00 168 GLY A CA 1
ATOM 1351 C C . GLY A 1 168 ? -14.014 2.421 9.946 1.00 96.00 168 GLY A C 1
ATOM 1352 O O . GLY A 1 168 ? -15.017 3.123 9.786 1.00 96.00 168 GLY A O 1
ATOM 1353 N N . TYR A 1 169 ? -13.611 1.501 9.066 1.00 97.38 169 TYR A N 1
ATOM 1354 C CA . TYR A 1 169 ? -14.341 1.104 7.869 1.00 97.38 169 TYR A CA 1
ATOM 1355 C C . TYR A 1 169 ? -14.436 -0.422 7.771 1.00 97.38 169 TYR A C 1
ATOM 1357 O O . TYR A 1 169 ? -13.541 -1.129 8.234 1.00 97.38 169 TYR A O 1
ATOM 1365 N N . TYR A 1 170 ? -15.477 -0.910 7.102 1.00 96.94 170 TYR A N 1
ATOM 1366 C CA . TYR A 1 170 ? -15.629 -2.306 6.696 1.00 96.94 170 TYR A CA 1
ATOM 1367 C C . TYR A 1 170 ? -15.705 -2.413 5.173 1.00 96.94 170 TYR A C 1
ATOM 1369 O O . TYR A 1 170 ? -16.105 -1.467 4.488 1.00 96.94 170 TYR A O 1
ATOM 1377 N N . LEU A 1 171 ? -15.308 -3.568 4.642 1.00 97.44 171 LEU A N 1
ATOM 1378 C CA . LEU A 1 171 ? -15.330 -3.833 3.207 1.00 97.44 171 LEU A CA 1
ATOM 1379 C C . LEU A 1 171 ? -16.716 -4.326 2.780 1.00 97.44 171 LEU A C 1
ATOM 1381 O O . LEU A 1 171 ? -17.160 -5.388 3.210 1.00 97.44 171 LEU A O 1
ATOM 1385 N N . ASN A 1 172 ? -17.365 -3.586 1.888 1.00 96.50 172 ASN A N 1
ATOM 1386 C CA . ASN A 1 172 ? -18.580 -3.993 1.199 1.00 96.50 172 ASN A CA 1
ATOM 1387 C C . ASN A 1 172 ? -18.271 -4.219 -0.285 1.00 96.50 172 ASN A C 1
ATOM 1389 O O . ASN A 1 172 ? -18.220 -3.268 -1.062 1.00 96.50 172 ASN A O 1
ATOM 1393 N N . ILE A 1 173 ? -18.066 -5.484 -0.664 1.00 94.75 173 ILE A N 1
ATOM 1394 C CA . ILE A 1 173 ? -17.651 -5.923 -2.009 1.00 94.75 173 ILE A CA 1
ATOM 1395 C C . ILE A 1 173 ? -16.268 -5.367 -2.382 1.00 94.75 173 ILE A C 1
ATOM 1397 O O . ILE A 1 173 ? -15.276 -6.075 -2.229 1.00 94.75 173 ILE A O 1
ATOM 1401 N N . ASP A 1 174 ? -16.195 -4.121 -2.839 1.00 95.56 174 ASP A N 1
ATOM 1402 C CA . ASP A 1 174 ? -14.968 -3.406 -3.190 1.00 95.56 174 ASP A CA 1
ATOM 1403 C C . ASP A 1 174 ? -14.947 -1.953 -2.679 1.00 95.56 174 ASP A C 1
ATOM 1405 O O . ASP A 1 174 ? -14.012 -1.203 -2.962 1.00 95.56 174 ASP A O 1
ATOM 1409 N N . GLU A 1 175 ? -15.937 -1.557 -1.879 1.00 95.81 175 GLU A N 1
ATOM 1410 C CA . GLU A 1 175 ? -16.030 -0.232 -1.278 1.00 95.81 175 GLU A CA 1
ATOM 1411 C C . GLU A 1 175 ? -15.820 -0.308 0.238 1.00 95.81 175 GLU A C 1
ATOM 1413 O O . GLU A 1 175 ? -16.406 -1.140 0.929 1.00 95.81 175 GLU A O 1
ATOM 1418 N N . CYS A 1 176 ? -14.993 0.583 0.782 1.00 97.56 176 CYS A N 1
ATOM 1419 C CA . CYS A 1 176 ? -14.839 0.720 2.228 1.00 97.56 176 CYS A CA 1
ATOM 1420 C C . CYS A 1 176 ? -15.856 1.721 2.776 1.00 97.56 176 CYS A C 1
ATOM 1422 O O . CYS A 1 176 ? -15.735 2.928 2.551 1.00 97.56 176 CYS A O 1
ATOM 1424 N N . LEU A 1 177 ? -16.833 1.215 3.525 1.00 97.06 177 LEU A N 1
ATOM 1425 C CA . LEU A 1 177 ? -17.898 1.996 4.150 1.00 97.06 177 LEU A CA 1
ATOM 1426 C C . LEU A 1 177 ? -17.616 2.200 5.636 1.00 97.06 177 LEU A C 1
ATOM 1428 O O . LEU A 1 177 ? -16.945 1.393 6.268 1.00 97.06 177 LEU A O 1
ATOM 1432 N N . HIS A 1 178 ? -18.119 3.291 6.209 1.00 97.12 178 HIS A N 1
ATOM 1433 C CA . HIS A 1 178 ? -17.883 3.610 7.616 1.00 97.12 178 HIS A CA 1
ATOM 1434 C C . HIS A 1 178 ? -18.548 2.615 8.569 1.00 97.12 178 HIS A C 1
ATOM 1436 O O . HIS A 1 178 ? -19.727 2.294 8.415 1.00 97.12 178 HIS A O 1
ATOM 1442 N N . CYS A 1 179 ? -17.822 2.233 9.619 1.00 97.00 179 CYS A N 1
ATOM 1443 C CA . CYS A 1 179 ? -18.415 1.595 10.789 1.00 97.00 179 CYS A CA 1
ATOM 1444 C C . CYS A 1 179 ? -19.423 2.525 11.487 1.00 97.00 179 CYS A C 1
ATOM 1446 O O . CYS A 1 179 ? -19.386 3.752 11.333 1.00 97.00 179 CYS A O 1
ATOM 1448 N N . ILE A 1 180 ? -20.279 1.944 12.334 1.00 95.56 180 ILE A N 1
ATOM 1449 C CA . ILE A 1 180 ? -21.164 2.703 13.227 1.00 95.56 180 ILE A CA 1
ATOM 1450 C C . ILE A 1 180 ? -20.369 3.675 14.126 1.00 95.56 180 ILE A C 1
ATOM 1452 O O . ILE A 1 180 ? -19.194 3.463 14.438 1.00 95.56 180 ILE A O 1
ATOM 1456 N N . LEU A 1 181 ? -20.999 4.775 14.550 1.00 94.88 181 LEU A N 1
ATOM 1457 C CA . LEU A 1 181 ? -20.360 5.795 15.387 1.00 94.88 181 LEU A CA 1
ATOM 1458 C C . LEU A 1 181 ? -19.730 5.182 16.652 1.00 94.88 181 LEU A C 1
ATOM 1460 O O . LEU A 1 181 ? -20.317 4.325 17.304 1.00 94.88 181 LEU A O 1
ATOM 1464 N N . GLY A 1 182 ? -18.528 5.645 17.003 1.00 94.19 182 GLY A N 1
ATOM 1465 C CA . GLY A 1 182 ? -17.787 5.143 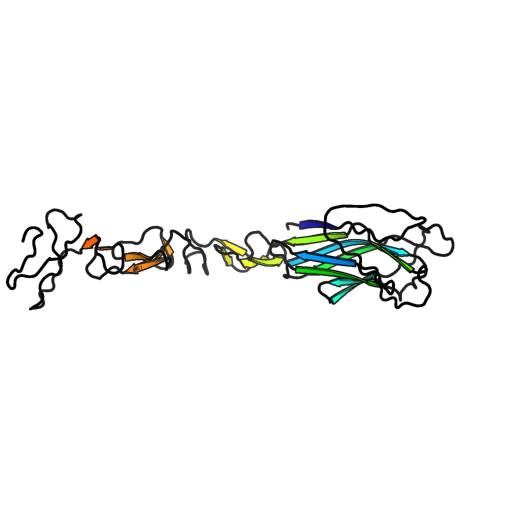18.165 1.00 94.19 182 GLY A CA 1
ATOM 1466 C C . GLY A 1 182 ? -17.074 3.806 17.936 1.00 94.19 182 GLY A C 1
ATOM 1467 O O . GLY A 1 182 ? -16.340 3.373 18.818 1.00 94.19 182 GLY A O 1
ATOM 1468 N N . CYS A 1 183 ? -17.220 3.186 16.762 1.00 96.69 183 CYS A N 1
ATOM 1469 C CA . CYS A 1 183 ? -16.602 1.905 16.436 1.00 96.69 183 CYS A CA 1
ATOM 1470 C C . CYS A 1 183 ? -15.239 2.043 15.738 1.00 96.69 183 CYS A C 1
ATOM 1472 O O . CYS A 1 183 ? -15.084 2.828 14.799 1.00 96.69 183 CYS A O 1
ATOM 1474 N N . GLU A 1 184 ? -14.238 1.303 16.211 1.00 95.81 184 GLU A N 1
ATOM 1475 C CA . GLU A 1 184 ? -12.889 1.216 15.641 1.00 95.81 184 GLU A CA 1
ATOM 1476 C C . GLU A 1 184 ? -12.759 0.061 14.639 1.00 95.81 184 GLU A C 1
ATOM 1478 O O . GLU A 1 184 ? -12.131 0.245 13.600 1.00 95.81 184 GLU A O 1
ATOM 1483 N N . GLU A 1 185 ? -13.358 -1.098 14.916 1.00 95.44 185 GLU A N 1
ATOM 1484 C CA . GLU A 1 185 ? -13.342 -2.268 14.024 1.00 95.44 185 GLU A CA 1
ATOM 1485 C C . GLU A 1 185 ? -14.741 -2.878 13.940 1.00 95.44 185 GLU A C 1
ATOM 1487 O O . GLU A 1 185 ? -15.397 -3.062 14.966 1.00 95.44 185 GLU A O 1
ATOM 1492 N N . CYS A 1 186 ? -15.202 -3.152 12.720 1.00 96.12 186 CYS A N 1
ATOM 1493 C CA . CYS A 1 186 ? -16.514 -3.720 12.445 1.00 96.12 186 CYS A CA 1
ATOM 1494 C C . CYS A 1 186 ? -16.468 -4.629 11.211 1.00 96.12 186 CYS A C 1
ATOM 1496 O O . CYS A 1 186 ? -15.670 -4.410 10.295 1.00 96.12 186 CYS A O 1
ATOM 1498 N N . ILE A 1 187 ? -17.372 -5.606 11.164 1.00 94.62 187 ILE A N 1
ATOM 1499 C CA . ILE A 1 187 ? -17.623 -6.440 9.978 1.00 94.62 187 ILE A CA 1
ATOM 1500 C C . ILE A 1 187 ? -18.716 -5.830 9.083 1.00 94.62 187 ILE A C 1
ATOM 1502 O O . ILE A 1 187 ? -18.731 -6.064 7.875 1.00 94.62 187 ILE A O 1
ATOM 1506 N N . ASP A 1 188 ? -19.616 -5.026 9.655 1.00 95.12 188 ASP A N 1
ATOM 1507 C CA . ASP A 1 188 ? -20.725 -4.384 8.950 1.00 95.12 188 ASP A CA 1
ATOM 1508 C C . ASP A 1 188 ? -21.031 -2.971 9.486 1.00 95.12 188 ASP A C 1
ATOM 1510 O O . ASP A 1 188 ? -20.380 -2.450 10.391 1.00 95.12 188 ASP A O 1
ATOM 1514 N N . GLY A 1 189 ? -22.042 -2.319 8.906 1.00 95.06 189 GLY A N 1
ATOM 1515 C CA . GLY A 1 189 ? -22.452 -0.966 9.288 1.00 95.06 189 GLY A CA 1
ATOM 1516 C C . GLY A 1 189 ? -23.349 -0.872 10.528 1.00 95.06 189 GLY A C 1
ATOM 1517 O O . GLY A 1 189 ? -23.808 0.227 10.840 1.00 95.06 189 GLY A O 1
ATOM 1518 N N . VAL A 1 190 ? -23.662 -1.984 11.204 1.00 95.25 190 VAL A N 1
ATOM 1519 C CA . VAL A 1 190 ? -24.673 -2.026 12.282 1.00 95.25 190 VAL A CA 1
ATOM 1520 C C . VAL A 1 190 ? -24.138 -2.544 13.612 1.00 95.25 190 VAL A C 1
ATOM 1522 O O . VAL A 1 190 ? -24.671 -2.171 14.661 1.00 95.25 190 VAL A O 1
ATOM 1525 N N . SER A 1 191 ? -23.095 -3.363 13.571 1.00 95.31 191 SER A N 1
ATOM 1526 C CA . SER A 1 191 ? -22.420 -3.954 14.716 1.00 95.31 191 SER A CA 1
ATOM 1527 C C . SER A 1 191 ? -20.997 -3.412 14.850 1.00 95.31 191 SER A C 1
ATOM 1529 O O . SER A 1 191 ? -20.441 -2.814 13.928 1.00 95.31 191 SER A O 1
ATOM 1531 N N . CYS A 1 192 ? -20.421 -3.554 16.037 1.00 96.50 192 CYS A N 1
ATOM 1532 C CA . CYS A 1 192 ? -19.042 -3.184 16.295 1.00 96.50 192 CYS A CA 1
ATOM 1533 C C . CYS A 1 192 ? -18.315 -4.295 17.036 1.00 96.50 192 CYS A C 1
ATOM 1535 O O . CYS A 1 192 ? -18.826 -4.771 18.041 1.00 96.50 192 CYS A O 1
ATOM 1537 N N . ASP A 1 193 ? -17.109 -4.636 16.598 1.00 93.75 193 ASP A N 1
ATOM 1538 C CA . ASP A 1 193 ? -16.261 -5.630 17.257 1.00 93.75 193 ASP A CA 1
ATOM 1539 C C . ASP A 1 193 ? -15.316 -4.976 18.272 1.00 93.75 193 ASP A C 1
ATOM 1541 O O . ASP A 1 193 ? -14.990 -5.564 19.303 1.00 93.75 193 ASP A O 1
ATOM 1545 N N . LEU A 1 194 ? -14.898 -3.731 18.007 1.00 94.56 194 LEU A N 1
ATOM 1546 C CA . LEU A 1 194 ? -13.998 -2.983 18.880 1.00 94.56 194 LEU A CA 1
ATOM 1547 C C . LEU A 1 194 ? -14.357 -1.502 18.948 1.00 94.56 194 LEU A C 1
ATOM 1549 O O . LEU A 1 194 ? -14.355 -0.807 17.936 1.00 94.56 194 LEU A O 1
ATOM 1553 N N . CYS A 1 195 ? -14.581 -0.981 20.151 1.00 96.62 195 CYS A N 1
ATOM 1554 C CA . CYS A 1 195 ? -14.901 0.431 20.348 1.00 96.62 195 CYS A CA 1
ATOM 1555 C C . CYS A 1 195 ? -13.672 1.336 20.326 1.00 96.62 195 CYS A C 1
ATOM 1557 O O . CYS A 1 195 ? -12.611 0.979 20.831 1.00 96.62 195 CYS A O 1
ATOM 1559 N N . LYS A 1 196 ? -13.826 2.554 19.800 1.00 96.31 196 LYS A N 1
ATOM 1560 C CA . LYS A 1 196 ? -12.807 3.609 19.892 1.00 96.31 196 LYS A CA 1
ATOM 1561 C C . LYS A 1 196 ? -12.547 3.970 21.354 1.00 96.31 196 LYS A C 1
ATOM 1563 O O . LYS A 1 196 ? -13.404 3.798 22.216 1.00 96.31 196 LYS A O 1
ATOM 1568 N N . SER A 1 197 ? -11.371 4.534 21.623 1.00 94.88 197 SER A N 1
ATOM 1569 C CA . SER A 1 197 ? -11.072 5.110 22.938 1.00 94.88 197 SER A CA 1
ATOM 1570 C C . SER A 1 197 ? -12.153 6.119 23.359 1.00 94.88 197 SER A C 1
ATOM 1572 O O . SER A 1 197 ? -12.582 6.944 22.549 1.00 94.88 197 SER A O 1
ATOM 1574 N N . GLY A 1 198 ? -12.613 6.021 24.610 1.00 94.75 198 GLY A N 1
ATOM 1575 C CA . GLY A 1 198 ? -13.731 6.806 25.149 1.00 94.75 198 GLY A CA 1
ATOM 1576 C C . GLY A 1 198 ? -15.129 6.228 24.888 1.00 94.75 198 GLY A C 1
ATOM 1577 O O . GLY A 1 198 ? -16.109 6.824 25.329 1.00 94.75 198 GLY A O 1
ATOM 1578 N N . TYR A 1 199 ? -15.234 5.087 24.200 1.00 97.19 199 TYR A N 1
ATOM 1579 C CA . TYR A 1 199 ? -16.474 4.330 24.027 1.00 97.19 199 TYR A CA 1
ATOM 1580 C C . TYR A 1 199 ? -16.336 2.919 24.607 1.00 97.19 199 TYR A C 1
ATOM 1582 O O . TYR A 1 199 ? -15.236 2.371 24.690 1.00 97.19 199 TYR A O 1
ATOM 1590 N N . PHE A 1 200 ? -17.471 2.325 24.963 1.00 97.19 200 PHE A N 1
ATOM 1591 C CA . PHE A 1 200 ? -17.561 1.027 25.617 1.00 97.19 200 PHE A CA 1
ATOM 1592 C C . PHE A 1 200 ? -18.516 0.108 24.863 1.00 97.19 200 PHE A C 1
ATOM 1594 O O . PHE A 1 200 ? -19.603 0.527 24.458 1.00 97.19 200 PHE A O 1
ATOM 1601 N N . TYR A 1 201 ? -18.099 -1.140 24.678 1.00 97.12 201 TYR A N 1
ATOM 1602 C CA . TYR A 1 201 ? -18.892 -2.171 24.030 1.00 97.12 201 TYR A CA 1
ATOM 1603 C C . TYR A 1 201 ? -20.083 -2.577 24.905 1.00 97.12 201 TYR A C 1
ATOM 1605 O O . TYR A 1 201 ? -19.916 -2.932 26.077 1.00 97.12 201 TYR A O 1
ATOM 1613 N N . TYR A 1 202 ? -21.278 -2.535 24.320 1.00 96.12 202 TYR A N 1
ATOM 1614 C CA . TYR A 1 202 ? -22.544 -2.945 24.919 1.00 96.12 202 TYR A CA 1
ATOM 1615 C C . TYR A 1 202 ? -23.541 -3.324 23.810 1.00 96.12 202 TYR A C 1
ATOM 1617 O O . TYR A 1 202 ? -23.790 -2.524 22.909 1.00 96.12 202 TYR A O 1
ATOM 1625 N N . ASP A 1 203 ? -24.108 -4.535 23.868 1.00 94.00 203 ASP A N 1
ATOM 1626 C CA . ASP A 1 203 ? -25.090 -5.061 22.900 1.00 94.00 203 ASP A CA 1
ATOM 1627 C C . ASP A 1 203 ? -24.699 -4.826 21.425 1.00 94.00 203 ASP A C 1
ATOM 1629 O O . ASP A 1 203 ? -25.445 -4.234 20.639 1.00 94.00 203 ASP A O 1
ATOM 1633 N N . SER A 1 204 ? -23.490 -5.266 21.053 1.00 94.31 204 SER A N 1
ATOM 1634 C CA . SER A 1 204 ? -22.921 -5.135 19.699 1.00 94.31 204 SER A CA 1
ATOM 1635 C C . SER A 1 204 ? -22.717 -3.696 19.215 1.00 94.31 204 SER A C 1
ATOM 1637 O O . SER A 1 204 ? -22.505 -3.468 18.025 1.00 94.31 204 SER A O 1
ATOM 1639 N N . LYS A 1 205 ? -22.770 -2.708 20.114 1.00 95.75 205 LYS A N 1
ATOM 1640 C CA . LYS A 1 205 ? -22.591 -1.286 19.808 1.00 95.75 205 LYS A CA 1
ATOM 1641 C C . LYS A 1 205 ? -21.600 -0.638 20.760 1.00 95.75 205 LYS A C 1
ATOM 1643 O O . LYS A 1 205 ? -21.289 -1.161 21.825 1.00 95.75 205 LYS A O 1
ATOM 1648 N N . CYS A 1 206 ? -21.141 0.542 20.371 1.00 96.75 206 CYS A N 1
ATOM 1649 C CA . CYS A 1 206 ? -20.263 1.371 21.178 1.00 96.75 206 CYS A CA 1
ATOM 1650 C C . CYS A 1 206 ? -21.031 2.560 21.733 1.00 96.75 206 CYS A C 1
ATOM 1652 O O . CYS A 1 206 ? -21.579 3.364 20.979 1.00 96.75 206 CYS A O 1
ATOM 1654 N N . ILE A 1 207 ? -21.052 2.680 23.055 1.00 96.56 207 ILE A N 1
ATOM 1655 C CA . ILE A 1 207 ? -21.732 3.760 23.774 1.00 96.56 207 ILE A CA 1
ATOM 1656 C C . ILE A 1 207 ? -20.725 4.550 24.609 1.00 96.56 207 ILE A C 1
ATOM 1658 O O . ILE A 1 207 ? -19.703 4.018 25.027 1.00 96.56 207 ILE A O 1
ATOM 1662 N N . SER A 1 208 ? -20.987 5.834 24.841 1.00 95.69 208 SER A N 1
ATOM 1663 C CA . SER A 1 208 ? -20.087 6.705 25.615 1.00 95.69 208 SER A CA 1
ATOM 1664 C C . SER A 1 208 ? -20.238 6.549 27.133 1.00 95.69 208 SER A C 1
ATOM 1666 O O . SER A 1 208 ? -19.371 6.987 27.884 1.00 95.69 208 SER A O 1
ATOM 1668 N N . SER A 1 209 ? -21.331 5.940 27.599 1.00 94.81 209 SER A N 1
ATOM 1669 C CA . SER A 1 209 ? -21.608 5.693 29.015 1.00 94.81 209 SER A CA 1
ATOM 1670 C C . SER A 1 209 ? -22.388 4.392 29.166 1.00 94.81 209 SER A C 1
ATOM 1672 O O . SER A 1 209 ? -23.352 4.173 28.431 1.00 94.81 209 SER A O 1
ATOM 1674 N N . CYS A 1 210 ? -21.953 3.525 30.082 1.00 95.25 210 CYS A N 1
ATOM 1675 C CA . CYS A 1 210 ? -22.612 2.249 30.339 1.00 95.25 210 CYS A CA 1
ATOM 1676 C C . CYS A 1 210 ? -23.975 2.455 31.015 1.00 95.25 210 CYS A C 1
ATOM 1678 O O . CYS A 1 210 ? -24.112 3.352 31.850 1.00 95.25 210 CYS A O 1
ATOM 1680 N N . PRO A 1 211 ? -24.991 1.644 30.674 1.00 94.88 211 PRO A N 1
ATOM 1681 C CA . PRO A 1 211 ? -26.284 1.711 31.340 1.00 94.88 211 PRO A CA 1
ATOM 1682 C C . PRO A 1 211 ? -26.174 1.261 32.801 1.00 94.88 211 PRO A C 1
ATOM 1684 O O . PRO A 1 211 ? -25.218 0.594 33.196 1.00 94.88 211 PRO A O 1
ATOM 1687 N N . ASN A 1 212 ? -27.203 1.575 33.590 1.00 90.81 212 ASN A N 1
ATOM 1688 C CA . ASN A 1 212 ? -27.316 1.097 34.968 1.00 90.81 212 ASN A CA 1
ATOM 1689 C C . ASN A 1 212 ? -27.166 -0.432 35.044 1.00 90.81 212 ASN A C 1
ATOM 1691 O O . ASN A 1 212 ? -27.624 -1.165 34.167 1.00 90.81 212 ASN A O 1
ATOM 1695 N N . GLY A 1 213 ? -26.537 -0.901 36.117 1.00 89.31 213 GLY A N 1
ATOM 1696 C CA . GLY A 1 213 ? -26.164 -2.295 36.328 1.00 89.31 213 GLY A CA 1
ATOM 1697 C C . GLY A 1 213 ? -24.846 -2.684 35.663 1.00 89.31 213 GLY A C 1
ATOM 1698 O O . GLY A 1 213 ? -24.430 -3.830 35.808 1.00 89.31 213 GLY A O 1
ATOM 1699 N N . LYS A 1 214 ? -24.172 -1.759 34.966 1.00 95.06 214 LYS A N 1
ATOM 1700 C CA . LYS A 1 214 ? -22.859 -1.978 34.358 1.00 95.06 214 LYS A CA 1
ATOM 1701 C C . LYS A 1 214 ? -21.896 -0.825 34.644 1.00 95.06 214 LYS A C 1
ATOM 1703 O O . LYS A 1 214 ? -22.314 0.327 34.722 1.00 95.06 214 LYS A O 1
ATOM 1708 N N . TYR A 1 215 ? -20.604 -1.129 34.730 1.00 94.44 215 TYR A N 1
ATOM 1709 C CA . TYR A 1 215 ? -19.531 -0.135 34.787 1.00 94.44 215 TYR A CA 1
ATOM 1710 C C . TYR A 1 215 ? -18.669 -0.166 33.528 1.00 94.44 215 TYR A C 1
ATOM 1712 O O . TYR A 1 215 ? -18.565 -1.172 32.824 1.00 94.44 215 TYR A O 1
ATOM 1720 N N . ALA A 1 216 ? -18.039 0.971 33.262 1.00 96.31 216 ALA A N 1
ATOM 1721 C CA . ALA A 1 216 ? -17.136 1.174 32.146 1.00 96.31 216 ALA A CA 1
ATOM 1722 C C . ALA A 1 216 ? -15.723 0.688 32.489 1.00 96.31 216 ALA A C 1
ATOM 1724 O O . ALA A 1 216 ? -15.040 1.288 33.319 1.00 96.31 216 ALA A O 1
ATOM 1725 N N . ASP A 1 217 ? -15.254 -0.364 31.820 1.00 95.31 217 ASP A N 1
ATOM 1726 C CA . ASP A 1 217 ? -13.853 -0.773 31.894 1.00 95.31 217 ASP A CA 1
ATOM 1727 C C . ASP A 1 217 ? -13.065 -0.138 30.744 1.00 95.31 217 ASP A C 1
ATOM 1729 O O . ASP A 1 217 ? -13.205 -0.518 29.580 1.00 95.31 217 ASP A O 1
ATOM 1733 N N . SER A 1 218 ? -12.239 0.858 31.067 1.00 93.12 218 SER A N 1
ATOM 1734 C CA . SER A 1 218 ? -11.429 1.599 30.089 1.00 93.12 218 SER A CA 1
ATOM 1735 C C . SER A 1 218 ? -10.343 0.753 29.424 1.00 93.12 218 SER A C 1
ATOM 1737 O O . SER A 1 218 ? -9.947 1.060 28.301 1.00 93.12 218 SER A O 1
ATOM 1739 N N . SER A 1 219 ? -9.869 -0.305 30.087 1.00 92.94 219 SER A N 1
ATOM 1740 C CA . SER A 1 219 ? -8.827 -1.188 29.553 1.00 92.94 219 SER A CA 1
ATOM 1741 C C . SER A 1 219 ? -9.416 -2.153 28.526 1.00 92.94 219 SER A C 1
ATOM 1743 O O . SER A 1 219 ? -8.883 -2.305 27.429 1.00 92.94 219 SER A O 1
ATOM 1745 N N . ALA A 1 220 ? -10.551 -2.766 28.862 1.00 93.69 220 ALA A N 1
ATOM 1746 C CA . ALA A 1 220 ? -11.291 -3.668 27.988 1.00 93.69 220 ALA A CA 1
ATOM 1747 C C . ALA A 1 220 ? -12.197 -2.933 26.986 1.00 93.69 220 ALA A C 1
ATOM 1749 O O . ALA A 1 220 ? -12.752 -3.573 26.094 1.00 93.69 220 ALA A O 1
ATOM 1750 N N . ARG A 1 221 ? -12.387 -1.612 27.139 1.00 95.75 221 ARG A N 1
ATOM 1751 C CA . ARG A 1 221 ? -13.335 -0.784 26.366 1.00 95.75 221 ARG A CA 1
ATOM 1752 C C . ARG A 1 221 ? -14.720 -1.429 26.282 1.00 95.75 221 ARG A C 1
ATOM 1754 O O . ARG A 1 221 ? -15.339 -1.469 25.222 1.00 95.75 221 ARG A O 1
ATOM 1761 N N . THR A 1 222 ? -15.188 -1.965 27.406 1.00 96.62 222 THR A N 1
ATOM 1762 C CA . THR A 1 222 ? -16.395 -2.799 27.496 1.00 96.62 222 THR A CA 1
ATOM 1763 C C . THR A 1 222 ? -17.193 -2.453 28.747 1.00 96.62 222 THR A C 1
ATOM 1765 O O . THR A 1 222 ? -16.617 -2.115 29.782 1.00 96.62 222 THR A O 1
ATOM 1768 N N . CYS A 1 223 ? -18.521 -2.534 28.652 1.00 97.19 223 CYS A N 1
ATOM 1769 C CA . CYS A 1 223 ? -19.407 -2.423 29.804 1.00 97.19 223 CYS A CA 1
ATOM 1770 C C . CYS A 1 223 ? -19.554 -3.780 30.504 1.00 97.19 223 CYS A C 1
ATOM 1772 O O . CYS A 1 223 ? -20.245 -4.673 30.000 1.00 97.19 223 CYS A O 1
ATOM 1774 N N . TYR A 1 224 ? -18.947 -3.923 31.681 1.00 96.12 224 TYR A N 1
ATOM 1775 C CA . TYR A 1 224 ? -19.082 -5.121 32.510 1.00 96.12 224 TYR A CA 1
ATOM 1776 C C . TYR A 1 224 ? -20.182 -4.971 33.542 1.00 96.12 224 TYR A C 1
ATOM 1778 O O . TYR A 1 224 ? -20.511 -3.863 33.952 1.00 96.12 224 TYR A O 1
ATOM 1786 N N . ASP A 1 225 ? -20.755 -6.098 33.952 1.00 93.50 225 ASP A N 1
ATOM 1787 C CA . ASP A 1 225 ? -21.786 -6.115 34.982 1.00 93.50 225 ASP A CA 1
ATOM 1788 C C . ASP A 1 225 ? -21.239 -5.613 36.316 1.00 93.50 225 ASP A C 1
ATOM 1790 O O . ASP A 1 225 ? -20.154 -5.996 36.758 1.00 93.50 225 ASP A O 1
ATOM 1794 N N . CYS A 1 226 ? -22.027 -4.766 36.968 1.00 88.25 226 CYS A N 1
ATOM 1795 C CA . CYS A 1 226 ? -21.852 -4.465 38.375 1.00 88.25 226 CYS A CA 1
ATOM 1796 C C . CYS A 1 226 ? -22.005 -5.732 39.217 1.00 88.25 226 CYS A C 1
ATOM 1798 O O . CYS A 1 226 ? -22.578 -6.742 38.794 1.00 88.25 226 CYS A O 1
ATOM 1800 N N . ASN A 1 227 ? -21.593 -5.645 40.482 1.00 84.00 227 ASN A N 1
ATOM 1801 C CA . ASN A 1 227 ? -22.063 -6.603 41.469 1.00 84.00 227 ASN A CA 1
ATOM 1802 C C . ASN A 1 227 ? -23.603 -6.648 41.457 1.00 84.00 227 ASN A C 1
ATOM 1804 O O . ASN A 1 227 ? -24.257 -5.606 41.396 1.00 84.00 227 ASN A O 1
ATOM 1808 N N . ILE A 1 228 ? -24.181 -7.848 41.573 1.00 77.69 228 ILE A N 1
ATOM 1809 C CA . ILE A 1 228 ? -25.634 -8.092 41.506 1.00 77.69 228 ILE A CA 1
ATOM 1810 C C . ILE A 1 228 ? -26.462 -7.255 42.502 1.00 77.69 228 ILE A C 1
ATOM 1812 O O . ILE A 1 228 ? -27.675 -7.128 42.353 1.00 77.69 228 ILE A O 1
ATOM 1816 N N . LYS A 1 229 ? -25.820 -6.685 43.527 1.00 72.31 229 LYS A N 1
ATOM 1817 C CA . LYS A 1 229 ? -26.444 -5.832 44.545 1.00 72.31 229 LYS A CA 1
ATOM 1818 C C . LYS A 1 229 ? -26.537 -4.344 44.146 1.00 72.31 229 LYS A C 1
ATOM 1820 O O . LYS A 1 229 ? -27.286 -3.610 44.792 1.00 72.31 229 LYS A O 1
ATOM 1825 N N . CYS A 1 230 ? -25.813 -3.887 43.119 1.00 78.56 230 CYS A N 1
ATOM 1826 C CA . CYS A 1 230 ? -25.717 -2.466 42.759 1.00 78.56 230 CYS A CA 1
ATOM 1827 C C . CYS A 1 230 ? -26.651 -2.070 41.598 1.00 78.56 230 CYS A C 1
ATOM 1829 O O . CYS A 1 230 ? -26.717 -2.777 40.594 1.00 78.56 230 CYS A O 1
ATOM 1831 N N . ILE A 1 231 ? -27.289 -0.893 41.686 1.00 80.62 231 ILE A N 1
ATOM 1832 C CA . ILE A 1 231 ? -27.924 -0.212 40.537 1.00 80.62 231 ILE A CA 1
ATOM 1833 C C . ILE A 1 231 ? -26.860 0.500 39.696 1.00 80.62 231 ILE A C 1
ATOM 1835 O O . ILE A 1 231 ? -26.895 0.421 38.472 1.00 80.62 231 ILE A O 1
ATOM 1839 N N . THR A 1 232 ? -25.914 1.198 40.324 1.00 82.50 232 THR A N 1
ATOM 1840 C CA . THR A 1 232 ? -24.763 1.816 39.647 1.00 82.50 232 THR A CA 1
ATOM 1841 C C . THR A 1 232 ? -23.482 1.465 40.387 1.00 82.50 232 THR A C 1
ATOM 1843 O O . THR A 1 232 ? -23.487 1.297 41.609 1.00 82.50 232 THR A O 1
ATOM 1846 N N . CYS A 1 233 ? -22.384 1.350 39.651 1.00 84.50 233 CYS A N 1
ATOM 1847 C CA . CYS A 1 233 ? -21.077 1.029 40.199 1.00 84.50 233 CYS A CA 1
ATOM 1848 C C . CYS A 1 233 ? -19.972 1.678 39.359 1.00 84.50 233 CYS A C 1
ATOM 1850 O O . CYS A 1 233 ? -20.131 1.874 38.151 1.00 84.50 233 CYS A O 1
ATOM 1852 N N . SER A 1 234 ? -18.838 1.960 39.998 1.00 86.81 234 SER A N 1
ATOM 1853 C CA . SER A 1 234 ? -17.644 2.497 39.337 1.00 86.81 234 SER A CA 1
ATOM 1854 C C . SER A 1 234 ? -16.649 1.399 38.943 1.00 86.81 234 SER A C 1
ATOM 1856 O O . SER A 1 234 ? -15.765 1.625 38.120 1.00 86.81 234 SER A O 1
ATOM 1858 N N . ASN A 1 235 ? -16.783 0.202 39.520 1.00 87.50 235 ASN A N 1
ATOM 1859 C CA . ASN A 1 235 ? -15.992 -0.986 39.207 1.00 87.50 235 ASN A CA 1
ATOM 1860 C C . ASN A 1 235 ? -16.756 -2.269 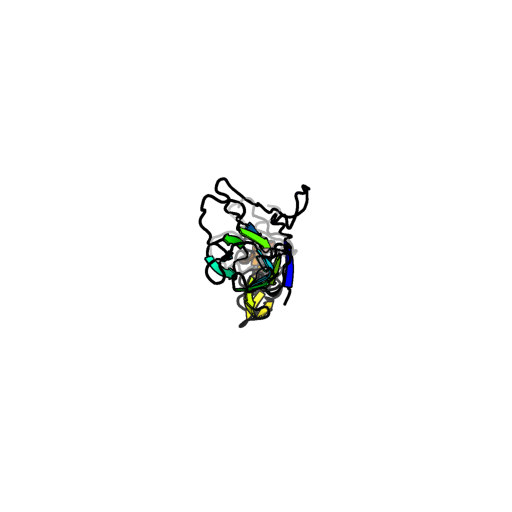39.599 1.00 87.50 235 ASN A C 1
ATOM 1862 O O . ASN A 1 235 ? -17.903 -2.211 40.043 1.00 87.50 235 ASN A O 1
ATOM 1866 N N . ALA A 1 236 ? -16.116 -3.434 39.453 1.00 84.19 236 ALA A N 1
ATOM 1867 C CA . ALA A 1 236 ? -16.728 -4.738 39.729 1.00 84.19 236 ALA A CA 1
ATOM 1868 C C . ALA A 1 236 ? -17.181 -4.944 41.188 1.00 84.19 236 ALA A C 1
ATOM 1870 O O . ALA A 1 236 ? -18.041 -5.791 41.445 1.00 84.19 236 ALA A O 1
ATOM 1871 N N . THR A 1 237 ? -16.583 -4.235 42.149 1.00 78.00 237 THR A N 1
ATOM 1872 C CA . THR A 1 237 ? -16.777 -4.481 43.586 1.00 78.00 237 THR A CA 1
ATOM 1873 C C . THR A 1 237 ? -17.536 -3.373 44.305 1.00 78.00 237 THR A C 1
ATOM 1875 O O . THR A 1 237 ? -18.276 -3.674 45.241 1.00 78.00 237 THR A O 1
ATOM 1878 N N . ASP A 1 238 ? -17.390 -2.123 43.874 1.00 77.12 238 ASP A N 1
ATOM 1879 C CA . ASP A 1 238 ? -17.875 -0.956 44.608 1.00 77.12 238 ASP A CA 1
ATOM 1880 C C . ASP A 1 238 ? -19.256 -0.521 44.104 1.00 77.12 238 ASP A C 1
ATOM 1882 O O . ASP A 1 238 ? -19.421 -0.177 42.934 1.00 77.12 238 ASP A O 1
ATOM 1886 N N . CYS A 1 239 ? -20.258 -0.508 44.990 1.00 78.44 239 CYS A N 1
ATOM 1887 C CA . CYS A 1 239 ? -21.579 0.034 44.669 1.00 78.44 239 CYS A CA 1
ATOM 1888 C C . CYS A 1 239 ? -21.624 1.545 44.914 1.00 78.44 239 CYS A C 1
ATOM 1890 O O . CYS A 1 239 ? -21.475 1.992 46.052 1.00 78.44 239 CYS A O 1
ATOM 1892 N N . ASP A 1 240 ? -21.960 2.305 43.874 1.00 78.88 240 ASP A N 1
ATOM 1893 C CA . ASP A 1 240 ? -22.273 3.730 44.004 1.00 78.88 240 ASP A CA 1
ATOM 1894 C C . ASP A 1 240 ? -23.732 3.920 44.443 1.00 78.88 240 ASP A C 1
ATOM 1896 O O . ASP A 1 240 ? -24.030 4.776 45.273 1.00 78.88 240 ASP A O 1
ATOM 1900 N N . THR A 1 241 ? -24.644 3.086 43.921 1.00 72.56 241 THR A N 1
ATOM 1901 C CA . THR A 1 241 ? -26.048 3.002 44.358 1.00 72.56 241 THR A CA 1
ATOM 1902 C C . THR A 1 241 ? -26.517 1.543 44.405 1.00 72.56 241 THR A C 1
ATOM 1904 O O . THR A 1 241 ? -26.068 0.709 43.618 1.00 72.56 241 THR A O 1
ATOM 1907 N N . CYS A 1 242 ? -27.410 1.209 45.339 1.00 67.56 242 CYS A N 1
ATOM 1908 C CA . CYS A 1 242 ? -27.806 -0.164 45.683 1.00 67.56 242 CYS A CA 1
ATOM 1909 C C . CYS A 1 242 ? -29.288 -0.426 45.264 1.00 67.56 242 CYS A C 1
ATOM 1911 O O . CYS A 1 242 ? -30.112 0.484 45.371 1.00 67.56 242 CYS A O 1
ATOM 1913 N N . PHE A 1 243 ? -29.652 -1.627 44.763 1.00 61.44 243 PHE A N 1
ATOM 1914 C CA . PHE A 1 243 ? -31.063 -1.950 44.429 1.00 61.44 243 PHE A CA 1
ATOM 1915 C C . PHE A 1 243 ? -31.925 -1.917 45.695 1.00 61.44 243 PHE A C 1
ATOM 1917 O O . PHE A 1 243 ? -31.481 -2.387 46.743 1.00 61.44 243 PHE A O 1
ATOM 1924 N N . GLU A 1 244 ? -33.158 -1.398 45.604 1.00 49.66 244 GLU A N 1
ATOM 1925 C CA . GLU A 1 244 ? -34.129 -1.512 46.697 1.00 49.66 244 GLU A CA 1
ATOM 1926 C C . GLU A 1 244 ? -34.164 -2.960 47.199 1.00 49.66 244 GLU A C 1
ATOM 1928 O O . GLU A 1 244 ? -34.302 -3.905 46.420 1.00 49.66 244 GLU A O 1
ATOM 1933 N N . ASN A 1 245 ? -33.996 -3.113 48.511 1.00 43.03 245 ASN A N 1
ATOM 1934 C CA . ASN A 1 245 ? -33.995 -4.372 49.239 1.00 43.03 245 ASN A CA 1
ATOM 1935 C C . ASN A 1 245 ? -34.930 -5.440 48.638 1.00 43.03 245 ASN A C 1
ATOM 1937 O O . ASN A 1 245 ? -36.124 -5.481 48.931 1.00 43.03 245 ASN A O 1
ATOM 1941 N N . ARG A 1 246 ? -34.363 -6.428 47.941 1.00 41.91 246 ARG A N 1
ATOM 1942 C CA . ARG A 1 246 ? -34.767 -7.814 48.186 1.00 41.91 246 ARG A CA 1
ATOM 1943 C C . ARG A 1 246 ? -33.689 -8.468 49.020 1.00 41.91 246 ARG A C 1
ATOM 1945 O O . ARG A 1 246 ? -32.894 -9.265 48.532 1.00 41.91 246 ARG A O 1
ATOM 1952 N N . VAL A 1 247 ? -33.704 -8.151 50.312 1.00 41.69 247 VAL A N 1
ATOM 1953 C CA . VAL A 1 247 ? -33.242 -9.127 51.293 1.00 41.69 247 VAL A CA 1
ATOM 1954 C C . VAL A 1 247 ? -34.180 -10.316 51.117 1.00 41.69 247 VAL A C 1
ATOM 1956 O O . VAL A 1 247 ? -35.318 -10.301 51.585 1.00 41.69 247 VAL A O 1
ATOM 1959 N N . HIS A 1 248 ? -33.758 -11.329 50.364 1.00 40.78 248 HIS A N 1
ATOM 1960 C CA . HIS A 1 248 ? -34.341 -12.638 50.580 1.00 40.78 248 HIS A CA 1
ATOM 1961 C C . HIS A 1 248 ? -33.915 -12.981 52.002 1.00 40.78 248 HIS A C 1
ATOM 1963 O O . HIS A 1 248 ? -32.723 -13.138 52.258 1.00 40.78 248 HIS A O 1
ATOM 1969 N N . LEU A 1 249 ? -34.871 -12.970 52.933 1.00 47.94 249 LEU A N 1
ATOM 1970 C CA . LEU A 1 249 ? -34.680 -13.452 54.294 1.00 47.94 249 LEU A CA 1
ATOM 1971 C C . LEU A 1 249 ? -34.254 -14.918 54.193 1.00 47.94 249 LEU A C 1
ATOM 1973 O O . LEU A 1 249 ? -35.081 -15.826 54.173 1.00 47.94 249 LEU A O 1
ATOM 1977 N N . LEU A 1 250 ? -32.953 -15.138 54.051 1.00 44.25 250 LEU A N 1
ATOM 1978 C CA . LEU A 1 250 ? -32.324 -16.415 54.278 1.00 44.25 250 LEU A CA 1
ATOM 1979 C C . LEU A 1 250 ? -31.672 -16.305 55.644 1.00 44.25 250 LEU A C 1
ATOM 1981 O O . LEU A 1 250 ? -30.828 -15.458 55.917 1.00 44.25 250 LEU A O 1
ATOM 1985 N N . VAL A 1 251 ? -32.217 -17.130 56.519 1.00 44.91 251 VAL A N 1
ATOM 1986 C CA . VAL A 1 251 ? -31.843 -17.340 57.904 1.00 44.91 251 VAL A CA 1
ATOM 1987 C C . VAL A 1 251 ? -30.309 -17.396 58.037 1.00 44.91 251 VAL A C 1
ATOM 1989 O O . VAL A 1 251 ? -29.691 -18.290 57.466 1.00 44.91 251 VAL A O 1
ATOM 1992 N N . ASN A 1 252 ? -29.756 -16.464 58.832 1.00 52.50 252 ASN A N 1
ATOM 1993 C CA . ASN A 1 252 ? -28.422 -16.439 59.471 1.00 52.50 252 ASN A CA 1
ATOM 1994 C C . ASN A 1 252 ? -27.264 -15.557 58.942 1.00 52.50 252 ASN A C 1
ATOM 1996 O O . ASN A 1 252 ? -26.195 -15.669 59.533 1.00 52.50 252 ASN A O 1
ATOM 2000 N N . ASP A 1 253 ? -27.429 -14.611 58.009 1.00 51.72 253 ASP A N 1
ATOM 2001 C CA . ASP A 1 253 ? -26.332 -13.666 57.678 1.00 51.72 253 ASP A CA 1
ATOM 2002 C C . ASP A 1 253 ? -26.735 -12.179 57.773 1.00 51.72 253 ASP A C 1
ATOM 2004 O O . ASP A 1 253 ? -27.751 -11.745 57.230 1.00 51.72 253 ASP A O 1
ATOM 2008 N N . TYR A 1 254 ? -25.925 -11.396 58.499 1.00 49.78 254 TYR A N 1
ATOM 2009 C CA . TYR A 1 254 ? -26.120 -9.966 58.789 1.00 49.78 254 TYR A CA 1
ATOM 2010 C C . TYR A 1 254 ? -25.785 -9.070 57.575 1.00 49.78 254 TYR A C 1
ATOM 2012 O O . TYR A 1 254 ? -24.899 -9.411 56.784 1.00 49.78 254 TYR A O 1
ATOM 2020 N N . PRO A 1 255 ? -26.441 -7.902 57.407 1.00 51.22 255 PRO A N 1
ATOM 2021 C CA . PRO A 1 255 ? -26.166 -6.999 56.291 1.00 51.22 255 PRO A CA 1
ATOM 2022 C C . PRO A 1 255 ? -24.767 -6.373 56.403 1.00 51.22 255 PRO A C 1
ATOM 2024 O O . PRO A 1 255 ? -24.419 -5.778 57.414 1.00 51.22 255 PRO A O 1
ATOM 2027 N N . GLN A 1 256 ? -23.971 -6.492 55.338 1.00 49.12 256 GLN A N 1
ATOM 2028 C CA . GLN A 1 256 ? -22.580 -6.014 55.273 1.00 49.12 256 GLN A CA 1
ATOM 2029 C C . GLN A 1 256 ? -22.451 -4.483 55.097 1.00 49.12 256 GLN A C 1
ATOM 2031 O O . GLN A 1 256 ? -21.384 -3.919 55.346 1.00 49.12 256 GLN A O 1
ATOM 2036 N N . TYR A 1 257 ? -23.529 -3.803 54.693 1.00 55.28 257 TYR A N 1
ATOM 2037 C CA . TYR A 1 257 ? -23.542 -2.371 54.384 1.00 55.28 257 TYR A CA 1
ATOM 2038 C C . TYR A 1 257 ? -24.836 -1.702 54.882 1.00 55.28 257 TYR A C 1
ATOM 2040 O O . TYR A 1 257 ? -25.895 -2.331 54.870 1.00 55.28 257 TYR A O 1
ATOM 2048 N N . SER A 1 258 ? -24.750 -0.428 55.282 1.00 53.31 258 SER A N 1
ATOM 2049 C CA . SER A 1 258 ? -25.871 0.429 55.711 1.00 53.31 258 SER A CA 1
ATOM 2050 C C . SER A 1 258 ? -26.065 1.632 54.783 1.00 53.31 258 SER A C 1
ATOM 2052 O O . SER A 1 258 ? -25.099 2.105 54.179 1.00 53.31 258 SER A O 1
ATOM 2054 N N . TYR A 1 259 ? -27.293 2.150 54.691 1.00 55.91 259 TYR A N 1
ATOM 2055 C CA . TYR A 1 259 ? -27.611 3.419 54.024 1.00 55.91 259 TYR A CA 1
ATOM 2056 C C . TYR A 1 259 ? -28.822 4.112 54.680 1.00 55.91 259 TYR A C 1
ATOM 2058 O O . TYR A 1 259 ? -29.634 3.446 55.326 1.00 55.91 259 TYR A O 1
ATOM 2066 N N . ASP A 1 260 ? -28.957 5.438 54.516 1.00 57.28 260 ASP A N 1
ATOM 2067 C CA . ASP A 1 260 ? -30.130 6.194 54.982 1.00 57.28 260 ASP A CA 1
ATOM 2068 C C . ASP A 1 260 ? -31.298 6.053 53.980 1.00 57.28 260 ASP A C 1
ATOM 2070 O O . ASP A 1 260 ? -31.227 6.582 52.866 1.00 57.28 260 ASP A O 1
ATOM 2074 N N . PRO A 1 261 ? -32.412 5.394 54.351 1.00 50.06 261 PRO A N 1
ATOM 2075 C CA . PRO A 1 261 ? -33.563 5.212 53.467 1.00 50.06 261 PRO A CA 1
ATOM 2076 C C . PRO A 1 261 ? -34.305 6.515 53.125 1.00 50.06 261 PRO A C 1
ATOM 2078 O O . PRO A 1 261 ? -35.225 6.492 52.310 1.00 50.06 261 PRO A O 1
ATOM 2081 N N . LYS A 1 262 ? -33.941 7.652 53.729 1.00 49.47 262 LYS A N 1
ATOM 2082 C CA . LYS A 1 262 ? -34.477 8.976 53.384 1.00 49.47 262 LYS A CA 1
ATOM 2083 C C . LYS A 1 262 ? -33.646 9.703 52.323 1.00 49.47 262 LYS A C 1
ATOM 2085 O O . LYS A 1 262 ? -34.091 10.740 51.833 1.00 49.47 262 LYS A O 1
ATOM 2090 N N . VAL A 1 263 ? -32.464 9.189 51.971 1.00 52.91 263 VAL A N 1
ATOM 2091 C CA . VAL A 1 263 ? -31.483 9.870 51.113 1.00 52.91 263 VAL A CA 1
ATOM 2092 C C . VAL A 1 263 ? -30.948 8.898 50.054 1.00 52.91 263 VAL A C 1
ATOM 2094 O O . VAL A 1 263 ? -29.890 8.292 50.189 1.00 52.91 263 VAL A O 1
ATOM 2097 N N . PHE A 1 264 ? -31.702 8.748 48.962 1.00 46.41 264 PHE A N 1
ATOM 2098 C CA . PHE A 1 264 ? -31.478 7.734 47.914 1.00 46.41 264 PHE A CA 1
ATOM 2099 C C . PHE A 1 264 ? -30.197 7.902 47.078 1.00 46.41 264 PHE A C 1
ATOM 2101 O O . PHE A 1 264 ? -29.872 7.036 46.273 1.00 46.41 264 PHE A O 1
ATOM 2108 N N . ASN A 1 265 ? -29.483 9.016 47.231 1.00 50.44 265 ASN A N 1
ATOM 2109 C CA . ASN A 1 265 ? -28.255 9.336 46.502 1.00 50.44 265 ASN A CA 1
ATOM 2110 C C . ASN A 1 265 ? -26.982 9.180 47.353 1.00 50.44 265 ASN A C 1
ATOM 2112 O O . ASN A 1 265 ? -25.920 9.645 46.942 1.00 50.44 265 ASN A O 1
ATOM 2116 N N . GLN A 1 266 ? -27.075 8.588 48.546 1.00 58.75 266 GLN A N 1
ATOM 2117 C CA . GLN A 1 266 ? -25.925 8.407 49.425 1.00 58.75 266 GLN A CA 1
ATOM 2118 C C . GLN A 1 266 ? -25.156 7.118 49.094 1.00 58.75 266 GLN A C 1
ATOM 2120 O O . GLN A 1 266 ? -25.757 6.067 48.877 1.00 58.75 266 GLN A O 1
ATOM 2125 N N . ALA A 1 267 ? -23.822 7.197 49.106 1.00 51.53 267 ALA A N 1
ATOM 2126 C CA . ALA A 1 267 ? -22.946 6.034 48.982 1.00 51.53 267 ALA A CA 1
ATOM 2127 C C . ALA A 1 267 ? -23.177 5.034 50.136 1.00 51.53 267 ALA A C 1
ATOM 2129 O O . ALA A 1 267 ? -23.304 5.432 51.299 1.00 51.53 267 ALA A O 1
ATOM 2130 N N . CYS A 1 268 ? -23.218 3.736 49.818 1.00 56.88 268 CYS A N 1
ATOM 2131 C CA . CYS A 1 268 ? -23.436 2.663 50.792 1.00 56.88 268 CYS A CA 1
ATOM 2132 C C . CYS A 1 268 ? -22.228 2.610 51.780 1.00 56.88 268 CYS A C 1
ATOM 2134 O O . CYS A 1 268 ? -21.071 2.649 51.363 1.00 56.88 268 CYS A O 1
ATOM 2136 N N . THR A 1 269 ? -22.466 2.557 53.101 1.00 58.47 269 THR A N 1
ATOM 2137 C CA . THR A 1 269 ? -21.397 2.566 54.130 1.00 58.47 269 THR A CA 1
ATOM 2138 C C . THR A 1 269 ? -21.091 1.147 54.610 1.00 58.47 269 THR A C 1
ATOM 2140 O O . THR A 1 269 ? -22.006 0.421 54.996 1.00 58.47 269 THR A O 1
ATOM 2143 N N . MET A 1 270 ? -19.814 0.743 54.611 1.00 54.34 270 MET A N 1
ATOM 2144 C CA . MET A 1 270 ? -19.357 -0.524 55.213 1.00 54.34 270 MET A CA 1
ATOM 2145 C C . MET A 1 270 ? -19.679 -0.543 56.712 1.00 54.34 270 MET A C 1
ATOM 2147 O O . MET A 1 270 ? -19.283 0.380 57.422 1.00 54.34 270 MET A O 1
ATOM 2151 N N . CYS A 1 271 ? -20.341 -1.590 57.213 1.00 52.09 271 CYS A N 1
ATOM 2152 C CA . CYS A 1 271 ? -20.546 -1.742 58.655 1.00 52.09 271 CYS A CA 1
ATOM 2153 C C . CYS A 1 271 ? -19.194 -1.956 59.361 1.00 52.09 271 CYS A C 1
ATOM 2155 O O . CYS A 1 271 ? -18.565 -3.004 59.193 1.00 52.09 271 CYS A O 1
ATOM 2157 N N . SER A 1 272 ? -18.730 -0.992 60.160 1.00 48.03 272 SER A N 1
ATOM 2158 C CA . SER A 1 272 ? -17.569 -1.189 61.030 1.00 48.03 272 SER A CA 1
ATOM 2159 C C . SER A 1 272 ? -17.975 -2.008 62.254 1.00 48.03 272 SER A C 1
ATOM 2161 O O . SER A 1 272 ? -18.726 -1.535 63.093 1.00 48.03 272 SER A O 1
ATOM 2163 N N . THR A 1 273 ? -17.449 -3.233 62.344 1.00 46.94 273 THR A N 1
ATOM 2164 C CA . THR A 1 273 ? -17.532 -4.162 63.491 1.00 46.94 273 THR A CA 1
ATOM 2165 C C . THR A 1 273 ? -18.940 -4.510 63.985 1.00 46.94 273 THR A C 1
ATOM 2167 O O . THR A 1 273 ? -19.558 -3.794 64.763 1.00 46.94 273 THR A O 1
ATOM 2170 N N . PHE A 1 274 ? -19.406 -5.704 63.615 1.00 48.25 274 PHE A N 1
ATOM 2171 C CA . PHE A 1 274 ? -20.618 -6.295 64.174 1.00 48.25 274 PHE A CA 1
ATOM 2172 C C . PHE A 1 274 ? -20.450 -6.581 65.674 1.00 48.25 274 PHE A C 1
ATOM 2174 O O . PHE A 1 274 ? -19.723 -7.495 66.065 1.00 48.25 274 PHE A O 1
ATOM 2181 N N . SER A 1 275 ? -21.168 -5.840 66.520 1.00 39.75 275 SER A N 1
ATOM 2182 C CA . SER A 1 275 ? -21.584 -6.354 67.826 1.00 39.75 275 SER A CA 1
ATOM 2183 C C . SER A 1 275 ? -22.612 -7.460 67.579 1.00 39.75 275 SER A C 1
ATOM 2185 O O . SER A 1 275 ? -23.606 -7.246 66.879 1.00 39.75 275 SER A O 1
ATOM 2187 N N . ALA A 1 276 ? -22.358 -8.664 68.094 1.00 38.94 276 ALA A N 1
ATOM 2188 C CA . ALA A 1 276 ? -23.272 -9.791 67.954 1.00 38.94 276 ALA A CA 1
ATOM 2189 C C . ALA A 1 276 ? -24.640 -9.435 68.570 1.00 38.94 276 ALA A C 1
ATOM 2191 O O . ALA A 1 276 ? -24.772 -9.390 69.792 1.00 38.94 276 ALA A O 1
ATOM 2192 N N . GLY A 1 277 ? -25.647 -9.176 67.727 1.00 40.56 277 GLY A N 1
ATOM 2193 C CA . GLY A 1 277 ? -27.025 -8.920 68.163 1.00 40.56 277 GLY A CA 1
ATOM 2194 C C . GLY A 1 277 ? -27.773 -7.756 67.498 1.00 40.56 277 GLY A C 1
ATOM 2195 O O . GLY A 1 277 ? -28.973 -7.641 67.731 1.00 40.56 277 GLY A O 1
ATOM 2196 N N . CYS A 1 278 ? -27.143 -6.924 66.658 1.00 36.94 278 CYS A N 1
ATOM 2197 C CA . CYS A 1 278 ? -27.845 -5.837 65.953 1.00 36.94 278 CYS A CA 1
ATOM 2198 C C . CYS A 1 278 ? -28.249 -6.229 64.517 1.00 36.94 278 CYS A C 1
ATOM 2200 O O . CYS A 1 278 ? -27.422 -6.667 63.722 1.00 36.94 278 CYS A O 1
ATOM 2202 N N . VAL A 1 279 ? -29.534 -6.048 64.172 1.00 47.41 279 VAL A N 1
ATOM 2203 C CA . VAL A 1 279 ? -30.116 -6.302 62.827 1.00 47.41 279 VAL A CA 1
ATOM 2204 C C . VAL A 1 279 ? -29.982 -5.075 61.905 1.00 47.41 279 VAL A C 1
ATOM 2206 O O . VAL A 1 279 ? -30.274 -5.134 60.713 1.00 47.41 279 VAL A O 1
ATOM 2209 N N . THR A 1 280 ? -29.502 -3.956 62.442 1.00 45.06 280 THR A N 1
ATOM 2210 C CA . THR A 1 280 ? -29.329 -2.691 61.728 1.00 45.06 280 THR A CA 1
ATOM 2211 C C . THR A 1 280 ? -27.946 -2.134 62.025 1.00 45.06 280 THR A C 1
ATOM 2213 O O . THR A 1 280 ? -27.639 -1.845 63.176 1.00 45.06 280 THR A O 1
ATOM 2216 N N . CYS A 1 281 ? -27.119 -1.969 60.996 1.00 46.09 281 CYS A N 1
ATOM 2217 C CA . CYS A 1 281 ? -25.934 -1.124 61.089 1.00 46.09 281 CYS A CA 1
ATOM 2218 C C . CYS A 1 281 ? -26.366 0.333 60.890 1.00 46.09 281 CYS A C 1
ATOM 2220 O O . CYS A 1 281 ? -27.110 0.613 59.948 1.00 46.09 281 CYS A O 1
ATOM 2222 N N . SER A 1 282 ? -25.895 1.264 61.713 1.00 46.56 282 SER A N 1
ATOM 2223 C CA . SER A 1 282 ? -26.026 2.707 61.465 1.00 46.56 282 SER A CA 1
ATOM 2224 C C . SER A 1 282 ? -24.632 3.327 61.361 1.00 46.56 282 SER A C 1
ATOM 2226 O O . SER A 1 282 ? -23.675 2.763 61.875 1.00 46.56 282 SER A O 1
ATOM 2228 N N . THR A 1 283 ? -24.494 4.493 60.728 1.00 42.69 283 THR A N 1
ATOM 2229 C CA . THR A 1 283 ? -23.225 5.252 60.720 1.00 42.69 283 THR A CA 1
ATOM 2230 C C . THR A 1 283 ? -22.854 5.826 62.096 1.00 42.69 283 THR A C 1
ATOM 2232 O O . THR A 1 283 ? -21.823 6.481 62.235 1.00 42.69 283 THR A O 1
ATOM 2235 N N . THR A 1 284 ? -23.708 5.614 63.100 1.00 40.69 284 THR A N 1
ATOM 2236 C CA . THR A 1 284 ? -23.639 6.200 64.442 1.00 40.69 284 THR A CA 1
ATOM 2237 C C . THR A 1 284 ? -23.510 5.172 65.570 1.00 40.69 284 THR A C 1
ATOM 2239 O O . THR A 1 284 ? -23.540 5.574 66.731 1.00 40.69 284 THR A O 1
ATOM 2242 N N . GLU A 1 285 ? -23.344 3.882 65.259 1.00 36.47 285 GLU A N 1
ATOM 2243 C CA . GLU A 1 285 ? -23.084 2.818 66.246 1.00 36.47 285 GLU A CA 1
ATOM 2244 C C . GLU A 1 285 ? -21.837 2.006 65.895 1.00 36.47 285 GLU A C 1
ATOM 2246 O O . GLU A 1 285 ? -21.728 1.576 64.724 1.00 36.47 285 GLU A O 1
#